Protein AF-A0A6S7J019-F1 (afdb_monomer_lite)

Sequence (313 aa):
MVLGDSGEMVETEFMVDERKQPLLEIRERMLSSQEKYMRQRTNGEYDKLTKNSLTKSLKAINEHIEGENEDEMRDRLKDIESTRHLKMWHDLSTIANHGHLVFMVSCLYDLAVHYTTEEYQNLTGNKNIDIQMKVQTPEVYIVARSGSSDVEQLSYIDTRLECLQDMKAKLQTKSGNNDTDTMRFFHGDSPARQLEAGQQKRGNFYCSGCGANAQQAYQLDICFSCHYLSLSDRQQIVLAGPLGRKNSLAKSPKPFKKLKKDELIRELNARGNYKGDKKNELEKILAEDLRRGSTSTSITLRKPNINSPIHQL

Radius of gyration: 23.35 Å; chains: 1; bounding box: 72×46×69 Å

Structure (mmCIF, N/CA/C/O backbone):
data_AF-A0A6S7J019-F1
#
_entry.id   AF-A0A6S7J019-F1
#
loop_
_atom_site.group_PDB
_atom_site.id
_atom_site.type_symbol
_atom_site.label_atom_id
_atom_site.label_alt_id
_atom_site.label_comp_id
_atom_site.label_asym_id
_atom_site.label_entity_id
_atom_site.label_seq_id
_atom_site.pdbx_PDB_ins_code
_atom_site.Cartn_x
_atom_site.Cartn_y
_atom_site.Cartn_z
_atom_site.occupancy
_atom_site.B_iso_or_equiv
_atom_site.auth_seq_id
_atom_site.auth_comp_id
_atom_site.auth_asym_id
_atom_site.auth_atom_id
_atom_site.pdbx_PDB_model_num
ATOM 1 N N . MET A 1 1 ? 28.412 -8.803 -14.046 1.00 38.00 1 MET A N 1
ATOM 2 C CA . MET A 1 1 ? 29.529 -8.652 -14.999 1.00 38.00 1 MET A CA 1
ATOM 3 C C . MET A 1 1 ? 30.077 -7.244 -14.895 1.00 38.00 1 MET A C 1
ATOM 5 O O . MET A 1 1 ? 29.314 -6.298 -15.071 1.00 38.00 1 MET A O 1
ATOM 9 N N . VAL A 1 2 ? 31.360 -7.119 -14.581 1.00 42.94 2 VAL A N 1
ATOM 10 C CA . VAL A 1 2 ? 32.089 -5.847 -14.507 1.00 42.94 2 VAL A CA 1
ATOM 11 C C . VAL A 1 2 ? 33.272 -5.946 -15.469 1.00 42.94 2 VAL A C 1
ATOM 13 O O . VAL A 1 2 ? 33.819 -7.031 -15.657 1.00 42.94 2 VAL A O 1
ATOM 16 N N . LEU A 1 3 ? 33.627 -4.845 -16.129 1.00 37.84 3 LEU A N 1
ATOM 17 C CA . LEU A 1 3 ? 34.798 -4.811 -17.000 1.00 37.84 3 LEU A CA 1
ATOM 18 C C . LEU A 1 3 ? 36.048 -4.796 -16.111 1.00 37.84 3 LEU A C 1
ATOM 20 O O . LEU A 1 3 ? 36.208 -3.869 -15.318 1.00 37.84 3 LEU A O 1
ATOM 24 N N . GLY A 1 4 ? 36.877 -5.832 -16.200 1.00 58.41 4 GLY A N 1
ATOM 25 C CA . GLY A 1 4 ? 38.142 -5.893 -15.474 1.00 58.41 4 GLY A CA 1
ATOM 26 C C . GLY A 1 4 ? 39.178 -4.934 -16.059 1.00 58.41 4 GLY A C 1
ATOM 27 O O . GLY A 1 4 ? 39.045 -4.478 -17.196 1.00 58.41 4 GLY A O 1
ATOM 28 N N . ASP A 1 5 ? 40.246 -4.676 -15.305 1.00 63.84 5 ASP A N 1
ATOM 29 C CA . ASP A 1 5 ? 41.340 -3.775 -15.706 1.00 63.84 5 ASP A CA 1
ATOM 30 C C . ASP A 1 5 ? 42.058 -4.220 -16.999 1.00 63.84 5 ASP A C 1
ATOM 32 O O . ASP A 1 5 ? 42.696 -3.415 -17.673 1.00 63.84 5 ASP A O 1
ATOM 36 N N . SER A 1 6 ? 41.913 -5.492 -17.384 1.00 69.62 6 SER A N 1
ATOM 37 C CA . SER A 1 6 ? 42.405 -6.072 -18.641 1.00 69.62 6 SER A CA 1
ATOM 38 C C . SER A 1 6 ? 41.435 -5.941 -19.827 1.00 69.62 6 SER A C 1
ATOM 40 O O . SER A 1 6 ? 41.749 -6.391 -20.926 1.00 69.62 6 SER A O 1
ATOM 42 N N . GLY A 1 7 ? 40.255 -5.341 -19.635 1.00 60.94 7 GLY A N 1
ATOM 43 C CA . GLY A 1 7 ? 39.218 -5.212 -20.667 1.00 60.94 7 GLY A CA 1
ATOM 44 C C . GLY A 1 7 ? 38.333 -6.450 -20.848 1.00 60.94 7 GLY A C 1
ATOM 45 O O . GLY A 1 7 ? 37.464 -6.458 -21.720 1.00 60.94 7 GLY A O 1
ATOM 46 N N . GLU A 1 8 ? 38.513 -7.482 -20.024 1.00 66.94 8 GLU A N 1
ATOM 47 C CA . GLU A 1 8 ? 37.696 -8.695 -20.053 1.00 66.94 8 GLU A CA 1
ATOM 48 C C . GLU A 1 8 ? 36.414 -8.531 -19.223 1.00 66.94 8 GLU A C 1
ATOM 50 O O . GLU A 1 8 ? 36.388 -7.855 -18.191 1.00 66.94 8 GLU A O 1
ATOM 55 N N . MET A 1 9 ? 35.321 -9.146 -19.678 1.00 46.28 9 MET A N 1
ATOM 56 C CA . MET A 1 9 ? 34.055 -9.154 -18.945 1.00 46.28 9 MET A CA 1
ATOM 57 C C . MET A 1 9 ? 34.126 -10.199 -17.834 1.00 46.28 9 MET A C 1
ATOM 59 O O . MET A 1 9 ? 33.964 -11.390 -18.088 1.00 46.28 9 MET A O 1
ATOM 63 N N . VAL A 1 10 ? 34.348 -9.746 -16.602 1.00 67.19 10 VAL A N 1
ATOM 64 C CA . VAL A 1 10 ? 34.463 -10.624 -15.438 1.00 67.19 10 VAL A CA 1
ATOM 65 C C . VAL A 1 10 ? 33.081 -10.834 -14.832 1.00 67.19 10 VAL A C 1
ATOM 67 O O . VAL A 1 10 ? 32.374 -9.883 -14.471 1.00 67.19 10 VAL A O 1
ATOM 70 N N . GLU A 1 11 ? 32.669 -12.092 -14.729 1.00 50.44 11 GLU A N 1
ATOM 71 C CA . GLU A 1 11 ? 31.539 -12.482 -13.898 1.00 50.44 11 GLU A CA 1
ATOM 72 C C . GLU A 1 11 ? 31.993 -12.476 -12.438 1.00 50.44 11 GLU A C 1
ATOM 74 O O . GLU A 1 11 ? 32.971 -13.118 -12.069 1.00 50.44 11 GLU A O 1
ATOM 79 N N . THR A 1 12 ? 31.337 -11.655 -11.625 1.00 51.47 12 THR A N 1
ATOM 80 C CA . THR A 1 12 ? 31.672 -11.485 -10.212 1.00 51.47 12 THR A CA 1
ATOM 81 C C . THR A 1 12 ? 30.478 -11.963 -9.414 1.00 51.47 12 THR A C 1
ATOM 83 O O . THR A 1 12 ? 29.418 -11.335 -9.455 1.00 51.47 12 THR A O 1
ATOM 86 N N . GLU A 1 13 ? 30.645 -13.076 -8.713 1.00 47.88 13 GLU A N 1
ATOM 87 C CA . GLU A 1 13 ? 29.721 -13.505 -7.672 1.00 47.88 13 GLU A CA 1
ATOM 88 C C . GLU A 1 13 ? 30.148 -12.856 -6.356 1.00 47.88 13 GLU A C 1
ATOM 90 O O . GLU A 1 13 ? 31.325 -12.857 -5.993 1.00 47.88 13 GLU A O 1
ATOM 95 N N . PHE A 1 14 ? 29.197 -12.271 -5.638 1.00 49.31 14 PHE A N 1
ATOM 96 C CA . PHE A 1 14 ? 29.420 -11.806 -4.278 1.00 49.31 14 PHE A CA 1
ATOM 97 C C . PHE A 1 14 ? 28.252 -12.244 -3.407 1.00 49.31 14 PHE A C 1
ATOM 99 O O . PHE A 1 14 ? 27.092 -12.173 -3.810 1.00 49.31 14 PHE A O 1
ATOM 106 N N . MET A 1 15 ? 28.573 -12.694 -2.197 1.00 45.75 15 MET A N 1
ATOM 107 C CA . MET A 1 15 ? 27.579 -12.955 -1.164 1.00 45.75 15 MET A CA 1
ATOM 108 C C . MET A 1 15 ? 26.957 -11.626 -0.741 1.00 45.75 15 MET A C 1
ATOM 110 O O . MET A 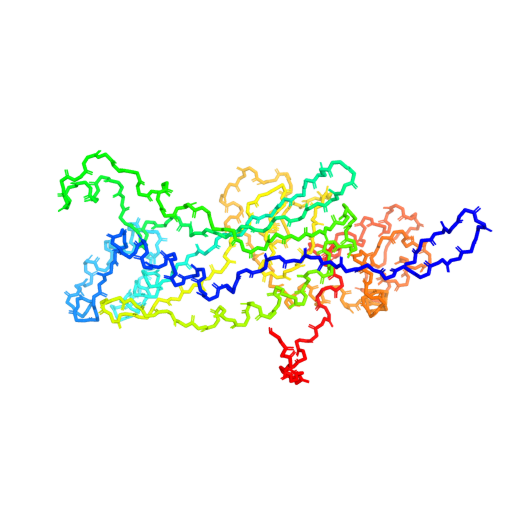1 15 ? 27.653 -10.715 -0.284 1.00 45.75 15 MET A O 1
ATOM 114 N N . VAL A 1 16 ? 25.647 -11.514 -0.920 1.00 53.12 16 VAL A N 1
ATOM 115 C CA . VAL A 1 16 ? 24.850 -10.426 -0.368 1.00 53.12 16 VAL A CA 1
ATOM 116 C C . VAL A 1 16 ? 24.403 -10.862 1.017 1.00 53.12 16 VAL A C 1
ATOM 118 O O . VAL A 1 16 ? 23.546 -11.729 1.148 1.00 53.12 16 VAL A O 1
ATOM 121 N N . ASP A 1 17 ? 24.978 -10.256 2.049 1.00 59.53 17 ASP A N 1
ATOM 122 C CA . ASP A 1 17 ? 24.446 -10.417 3.399 1.00 59.53 17 ASP A CA 1
ATOM 123 C C . ASP A 1 17 ? 23.186 -9.557 3.515 1.00 59.53 17 ASP A C 1
ATOM 125 O O . ASP A 1 17 ? 23.249 -8.321 3.471 1.00 59.53 17 ASP A O 1
ATOM 129 N N . GLU A 1 18 ? 22.037 -10.218 3.624 1.00 70.50 18 GLU A N 1
ATOM 130 C CA . GLU A 1 18 ? 20.764 -9.586 3.941 1.00 70.50 18 GLU A CA 1
ATOM 131 C C . GLU A 1 18 ? 20.279 -10.023 5.321 1.00 70.50 18 GLU A C 1
ATOM 133 O O . GLU A 1 18 ? 20.372 -11.184 5.716 1.00 70.50 18 GLU A O 1
ATOM 138 N N . ARG A 1 19 ? 19.726 -9.069 6.065 1.00 78.81 19 ARG A N 1
ATOM 139 C CA . ARG A 1 19 ? 18.925 -9.339 7.250 1.00 78.81 19 ARG A CA 1
ATOM 140 C C . ARG A 1 19 ? 17.486 -8.977 6.927 1.00 78.81 19 ARG A C 1
ATOM 142 O O . ARG A 1 19 ? 17.117 -7.802 6.942 1.00 78.81 19 ARG A O 1
ATOM 149 N N . LYS A 1 20 ? 16.688 -10.001 6.637 1.00 85.88 20 LYS A N 1
ATOM 150 C CA . LYS A 1 20 ? 15.239 -9.916 6.438 1.00 85.88 20 LYS A CA 1
ATOM 151 C C . LYS A 1 20 ? 14.527 -10.326 7.721 1.00 85.88 20 LYS A C 1
ATOM 153 O O . LYS A 1 20 ? 14.835 -11.366 8.293 1.00 85.88 20 LYS A O 1
ATOM 158 N N . GLN A 1 21 ? 13.566 -9.522 8.155 1.00 87.69 21 GLN A N 1
ATOM 159 C CA . GLN A 1 21 ? 12.548 -9.954 9.110 1.00 87.69 21 GLN A CA 1
ATOM 160 C C . GLN A 1 21 ? 11.306 -10.396 8.321 1.00 87.69 21 GLN A C 1
ATOM 162 O O . GLN A 1 21 ? 10.889 -9.660 7.421 1.00 87.69 21 GLN A O 1
ATOM 167 N N . PRO A 1 22 ? 10.711 -11.570 8.603 1.00 88.50 22 PRO A N 1
ATOM 168 C CA . PRO A 1 22 ? 9.471 -11.982 7.953 1.00 88.50 22 PRO A CA 1
ATOM 169 C C . PRO A 1 22 ? 8.378 -10.929 8.139 1.00 88.50 22 PRO A C 1
ATOM 171 O O . PRO A 1 22 ? 8.144 -10.443 9.247 1.00 88.50 22 PRO A O 1
ATOM 174 N N . LEU A 1 23 ? 7.705 -10.553 7.048 1.00 87.38 23 LEU A N 1
ATOM 175 C CA . LEU A 1 23 ? 6.718 -9.474 7.101 1.00 87.38 23 LEU A CA 1
ATOM 176 C C . LEU A 1 23 ? 5.550 -9.836 8.025 1.00 87.38 23 LEU A C 1
ATOM 178 O O . LEU A 1 23 ? 5.056 -8.964 8.732 1.00 87.38 23 LEU A O 1
ATOM 182 N N . LEU A 1 24 ? 5.151 -11.111 8.067 1.00 89.50 24 LEU A N 1
ATOM 183 C CA . LEU A 1 24 ? 4.142 -11.607 9.001 1.00 89.50 24 LEU A CA 1
ATOM 184 C C . LEU A 1 24 ? 4.504 -11.298 10.464 1.00 89.50 24 LEU A C 1
ATOM 186 O O . LEU A 1 24 ? 3.715 -10.659 11.154 1.00 89.50 24 LEU A O 1
ATOM 190 N N . GLU A 1 25 ? 5.720 -11.640 10.899 1.00 91.69 25 GLU A N 1
ATOM 191 C CA . GLU A 1 25 ? 6.185 -11.388 12.272 1.00 91.69 25 GLU A CA 1
ATOM 192 C C . GLU A 1 25 ? 6.197 -9.895 12.616 1.00 91.69 25 GLU A C 1
ATOM 194 O O . GLU A 1 25 ? 5.852 -9.492 13.731 1.00 91.69 25 GLU A O 1
ATOM 199 N N . ILE A 1 26 ? 6.586 -9.045 11.659 1.00 92.38 26 ILE A N 1
ATOM 200 C CA . ILE A 1 26 ? 6.540 -7.593 11.849 1.00 92.38 26 ILE A CA 1
ATOM 201 C C . ILE A 1 26 ? 5.093 -7.138 12.051 1.00 92.38 26 ILE A C 1
ATOM 203 O O . ILE A 1 26 ? 4.809 -6.375 12.975 1.00 92.38 26 ILE A O 1
ATOM 207 N N . ARG A 1 27 ? 4.163 -7.616 11.217 1.00 92.81 27 ARG A N 1
ATOM 208 C CA . ARG A 1 27 ? 2.750 -7.232 11.302 1.00 92.81 27 ARG A CA 1
ATOM 209 C C . ARG A 1 27 ? 2.102 -7.688 12.609 1.00 92.81 27 ARG A C 1
ATOM 211 O O . ARG A 1 27 ? 1.317 -6.925 13.179 1.00 92.81 27 ARG A O 1
ATOM 218 N N . GLU A 1 28 ? 2.446 -8.879 13.096 1.00 93.12 28 GLU A N 1
ATOM 219 C CA . GLU A 1 28 ? 2.006 -9.411 14.392 1.00 93.12 28 GLU A CA 1
ATOM 220 C C . GLU A 1 28 ? 2.543 -8.574 15.555 1.00 93.12 28 GLU A C 1
ATOM 222 O O . GLU A 1 28 ? 1.789 -8.180 16.448 1.00 93.12 28 GLU A O 1
ATOM 227 N N . ARG A 1 29 ? 3.834 -8.228 15.528 1.00 93.62 29 ARG A N 1
ATOM 228 C CA . ARG A 1 29 ? 4.462 -7.369 16.543 1.00 93.62 29 ARG A CA 1
ATOM 229 C C . ARG A 1 29 ? 3.837 -5.979 16.568 1.00 93.62 29 ARG A C 1
ATOM 231 O O . ARG A 1 29 ? 3.490 -5.471 17.637 1.00 93.62 29 ARG A O 1
ATOM 238 N N . MET A 1 30 ? 3.634 -5.395 15.387 1.00 94.44 30 MET A N 1
ATOM 239 C CA . MET A 1 30 ? 2.944 -4.121 15.233 1.00 94.44 30 MET A CA 1
ATOM 240 C C . MET A 1 30 ? 1.526 -4.205 15.797 1.00 94.44 30 MET A C 1
ATOM 242 O O . MET A 1 30 ? 1.185 -3.378 16.638 1.00 94.44 30 MET A O 1
ATOM 246 N N . LEU A 1 31 ? 0.739 -5.226 15.429 1.00 93.75 31 LEU A N 1
ATOM 247 C CA . LEU A 1 31 ? -0.612 -5.438 15.966 1.00 93.75 31 LEU A CA 1
ATOM 248 C C . LEU A 1 31 ? -0.609 -5.537 17.487 1.00 93.75 31 LEU A C 1
ATOM 250 O O . LEU A 1 31 ? -1.278 -4.748 18.144 1.00 93.75 31 LEU A O 1
ATOM 254 N N . SER A 1 32 ? 0.219 -6.413 18.051 1.00 92.56 32 SER A N 1
ATOM 255 C CA . SER A 1 32 ? 0.334 -6.603 19.499 1.00 92.56 32 SER A CA 1
ATOM 256 C C . SER A 1 32 ? 0.657 -5.301 20.248 1.00 92.56 32 SER A C 1
ATOM 258 O O . SER A 1 32 ? 0.131 -5.051 21.336 1.00 92.56 32 SER A O 1
ATOM 260 N N . SER A 1 33 ? 1.490 -4.432 19.662 1.00 92.50 33 SER A N 1
ATOM 261 C CA . SER A 1 33 ? 1.850 -3.137 20.258 1.00 92.50 33 SER A CA 1
ATOM 262 C C . SER A 1 33 ? 0.784 -2.041 20.085 1.00 92.50 33 SER A C 1
ATOM 264 O O . SER A 1 33 ? 0.700 -1.135 20.924 1.00 92.50 33 SER A O 1
ATOM 266 N N . GLN A 1 34 ? -0.017 -2.122 19.018 1.00 93.56 34 GLN A N 1
ATOM 267 C CA . GLN A 1 34 ? -0.946 -1.078 18.573 1.00 93.56 34 GLN A CA 1
ATOM 268 C C . GLN A 1 34 ? -2.400 -1.350 18.947 1.00 93.56 34 GLN A C 1
ATOM 270 O O . GLN A 1 34 ? -3.166 -0.399 19.029 1.00 93.56 34 GLN A O 1
ATOM 275 N N . GLU A 1 35 ? -2.767 -2.601 19.225 1.00 92.06 35 GLU A N 1
ATOM 276 C CA . GLU A 1 35 ? -4.140 -3.045 19.497 1.00 92.06 35 GLU A CA 1
ATOM 277 C C . GLU A 1 35 ? -4.851 -2.179 20.544 1.00 92.06 35 GLU A C 1
ATOM 279 O O . GLU A 1 35 ? -5.997 -1.781 20.368 1.00 92.06 35 GLU A O 1
ATOM 284 N N . LYS A 1 36 ? -4.139 -1.786 21.604 1.00 91.75 36 LYS A N 1
ATOM 285 C CA . LYS A 1 36 ? -4.683 -0.914 22.656 1.00 91.75 36 LYS A CA 1
ATOM 286 C C . LYS A 1 36 ? -5.085 0.482 22.166 1.00 91.75 36 LYS A C 1
ATOM 288 O O . LYS A 1 36 ? -5.888 1.134 22.815 1.00 91.75 36 LYS A O 1
ATOM 293 N N . TYR A 1 37 ? -4.527 0.951 21.054 1.00 93.25 37 TYR A N 1
ATOM 294 C CA . TYR A 1 37 ? -4.852 2.239 20.441 1.00 93.25 37 TYR A CA 1
ATOM 295 C C . TYR A 1 37 ? -5.931 2.128 19.356 1.00 93.25 37 TYR A C 1
ATOM 297 O O . TYR A 1 37 ? -6.313 3.149 18.781 1.00 93.25 37 TYR A O 1
ATOM 305 N N . MET A 1 38 ? -6.394 0.914 19.051 1.00 91.94 38 MET A N 1
ATOM 306 C CA . MET A 1 38 ? -7.364 0.655 17.994 1.00 91.94 38 MET A CA 1
ATOM 307 C C . MET A 1 38 ? -8.800 0.701 18.521 1.00 91.94 38 MET A C 1
ATOM 309 O O . MET A 1 38 ? -9.091 0.292 19.648 1.00 91.94 38 MET A O 1
ATOM 313 N N . ARG A 1 39 ? -9.722 1.163 17.676 1.00 86.62 39 ARG A N 1
ATOM 314 C CA . ARG A 1 39 ? -11.168 1.132 17.900 1.00 86.62 39 ARG A CA 1
ATOM 315 C C . ARG A 1 39 ? -11.695 -0.273 17.622 1.00 86.62 39 ARG A C 1
ATOM 317 O O . ARG A 1 39 ? -12.347 -0.519 16.617 1.00 86.62 39 ARG A O 1
ATOM 324 N N . GLN A 1 40 ? -11.383 -1.224 18.493 1.00 81.31 40 GLN A N 1
ATOM 325 C CA . GLN A 1 40 ? -11.874 -2.587 18.316 1.00 81.31 40 GLN A CA 1
ATOM 326 C C . GLN A 1 40 ? -13.263 -2.747 18.922 1.00 81.31 40 GLN A C 1
ATOM 328 O O . GLN A 1 40 ? -13.450 -2.575 20.125 1.00 81.31 40 GLN A O 1
ATOM 333 N N . ARG A 1 41 ? -14.222 -3.109 18.070 1.00 85.94 41 ARG A N 1
ATOM 334 C CA . ARG A 1 41 ? -15.544 -3.591 18.468 1.00 85.94 41 ARG A CA 1
ATOM 335 C C . ARG A 1 41 ? -15.632 -5.085 18.209 1.00 85.94 41 ARG A C 1
ATOM 337 O O . ARG A 1 41 ? -15.151 -5.587 17.196 1.00 85.94 41 ARG A O 1
ATOM 344 N N . THR A 1 42 ? -16.255 -5.803 19.121 1.00 84.38 42 THR A N 1
ATOM 345 C CA . THR A 1 42 ? -16.672 -7.190 18.925 1.00 84.38 42 THR A CA 1
ATOM 346 C C . THR A 1 42 ? -17.853 -7.251 17.954 1.00 84.38 42 THR A C 1
ATOM 348 O O . THR A 1 42 ? -18.600 -6.283 17.801 1.00 84.38 42 THR A O 1
ATOM 351 N N . ASN A 1 43 ? -18.083 -8.408 17.324 1.00 83.00 43 ASN A N 1
ATOM 352 C CA . ASN A 1 43 ? -19.256 -8.605 16.456 1.00 83.00 43 ASN A CA 1
ATOM 353 C C . ASN A 1 43 ? -20.570 -8.231 17.168 1.00 83.00 43 ASN A C 1
ATOM 355 O O . ASN A 1 43 ? -21.369 -7.478 16.624 1.00 83.00 43 ASN A O 1
ATOM 359 N N . GLY A 1 44 ? -20.728 -8.642 18.430 1.00 85.38 44 GLY A N 1
ATOM 360 C CA . GLY A 1 44 ? -21.915 -8.312 19.220 1.00 85.38 44 GLY A CA 1
ATOM 361 C C . GLY A 1 44 ? -22.051 -6.828 19.585 1.00 85.38 44 GLY A C 1
ATOM 362 O O . GLY A 1 44 ? -23.129 -6.405 19.996 1.00 85.38 44 GLY A O 1
ATOM 363 N N . GLU A 1 45 ? -20.992 -6.022 19.472 1.00 88.81 45 GLU A N 1
ATOM 364 C CA . GLU A 1 45 ? -21.081 -4.562 19.589 1.00 88.81 45 GLU A CA 1
ATOM 365 C C . GLU A 1 45 ? -21.528 -3.917 18.277 1.00 88.81 45 GLU A C 1
ATOM 367 O O . GLU A 1 45 ? -22.327 -2.984 18.324 1.00 88.81 45 GLU A O 1
ATOM 372 N N . TYR A 1 46 ? -21.094 -4.437 17.123 1.00 89.81 46 TYR A N 1
ATOM 373 C CA . TYR A 1 46 ? -21.603 -3.995 15.819 1.00 89.81 46 TYR A CA 1
ATOM 374 C C . TYR A 1 46 ? -23.101 -4.272 15.665 1.00 89.81 46 TYR A C 1
ATOM 376 O O . TYR A 1 46 ? -23.834 -3.407 15.183 1.00 89.81 46 TYR A O 1
ATOM 384 N N . ASP A 1 47 ? -23.573 -5.426 16.140 1.00 89.31 47 ASP A N 1
ATOM 385 C CA . ASP A 1 47 ? -24.991 -5.810 16.076 1.00 89.31 47 ASP A CA 1
ATOM 386 C C . ASP A 1 47 ? -25.899 -4.868 16.888 1.00 89.31 47 ASP A C 1
ATOM 388 O O . ASP A 1 47 ? -27.091 -4.747 16.619 1.00 89.31 47 ASP A O 1
ATOM 392 N N . LYS A 1 48 ? -25.336 -4.164 17.879 1.00 92.94 48 LYS A N 1
ATOM 393 C CA . LYS A 1 48 ? -26.056 -3.196 18.724 1.00 92.94 48 LYS A CA 1
ATOM 394 C C . LYS A 1 48 ? -26.054 -1.777 18.154 1.00 92.94 48 LYS A C 1
ATOM 396 O O . LYS A 1 48 ? -26.706 -0.895 18.721 1.00 92.94 48 LYS A O 1
ATOM 401 N N . LEU A 1 49 ? -25.302 -1.511 17.084 1.00 92.94 49 LEU A N 1
ATOM 402 C CA . LEU A 1 49 ? -25.254 -0.182 16.484 1.00 92.94 49 LEU A CA 1
ATOM 403 C C . LEU A 1 49 ? -26.555 0.104 15.737 1.00 92.94 49 LEU A C 1
ATOM 405 O O . LEU A 1 49 ? -26.894 -0.569 14.771 1.00 92.94 49 LEU A O 1
ATOM 409 N N . THR A 1 50 ? -27.249 1.157 16.167 1.00 94.81 50 THR A N 1
ATOM 410 C CA . THR A 1 50 ? -28.420 1.681 15.453 1.00 94.81 50 THR A CA 1
ATOM 411 C C . THR A 1 50 ? -28.010 2.359 14.145 1.00 94.81 50 THR A C 1
ATOM 413 O O . THR A 1 50 ? -26.903 2.901 14.048 1.00 94.81 50 THR A O 1
ATOM 416 N N . LYS A 1 51 ? -28.936 2.474 13.185 1.00 93.69 51 LYS A N 1
ATOM 417 C CA . LYS A 1 51 ? -28.741 3.264 11.954 1.00 93.69 51 LYS A CA 1
ATOM 418 C C . LYS A 1 51 ? -28.190 4.673 12.194 1.00 93.69 51 LYS A C 1
ATOM 420 O O . LYS A 1 51 ? -27.342 5.147 11.436 1.00 93.69 51 LYS A O 1
ATOM 425 N N . ASN A 1 52 ? -28.642 5.354 13.250 1.00 94.88 52 ASN A N 1
ATOM 426 C CA . ASN A 1 52 ? -28.154 6.695 13.580 1.00 94.88 52 ASN A CA 1
ATOM 427 C C . ASN A 1 52 ? -26.686 6.665 14.038 1.00 94.88 52 ASN A C 1
ATOM 429 O O . ASN A 1 52 ? -25.881 7.487 13.600 1.00 94.88 52 ASN A O 1
ATOM 433 N N . SER A 1 53 ? -26.318 5.683 14.867 1.00 93.62 53 SER A N 1
ATOM 434 C CA . SER A 1 53 ? -24.932 5.472 15.299 1.00 93.62 53 SER A CA 1
ATOM 435 C C . SER A 1 53 ? -24.024 5.126 14.117 1.00 93.62 53 SER A C 1
ATOM 437 O O . SER A 1 53 ? -22.966 5.733 13.979 1.00 93.62 53 SER A O 1
ATOM 439 N N . LEU A 1 54 ? -24.460 4.223 13.230 1.00 94.62 54 LEU A N 1
ATOM 440 C CA . LEU A 1 54 ? -23.733 3.860 12.009 1.00 94.62 54 LEU A CA 1
ATOM 441 C C . LEU A 1 54 ? -23.535 5.074 11.095 1.00 94.62 54 LEU A C 1
ATOM 443 O O . LEU A 1 54 ? -22.421 5.340 10.655 1.00 94.62 54 LEU A O 1
ATOM 447 N N . THR A 1 55 ? -24.593 5.864 10.878 1.00 94.94 55 THR A N 1
ATOM 448 C CA . THR A 1 55 ? -24.533 7.103 10.084 1.00 94.94 55 THR A CA 1
ATOM 449 C C . THR A 1 55 ? -23.513 8.072 10.669 1.00 94.94 55 THR A C 1
ATOM 451 O O . THR A 1 55 ? -22.701 8.631 9.936 1.00 94.94 55 THR A O 1
ATOM 454 N N . LYS A 1 56 ? -23.536 8.275 11.991 1.00 93.44 56 LYS A N 1
ATOM 455 C CA . LYS A 1 56 ? -22.610 9.183 12.671 1.00 93.44 56 LYS A CA 1
ATOM 456 C C . LYS A 1 56 ? -21.162 8.709 12.538 1.00 93.44 56 LYS A C 1
ATOM 458 O O . LYS A 1 56 ? -20.309 9.526 12.202 1.00 93.44 56 LYS A O 1
ATOM 463 N N . SER A 1 57 ? -20.900 7.420 12.762 1.00 90.94 57 SER A N 1
ATOM 464 C CA . SER A 1 57 ? -19.563 6.832 12.622 1.00 90.94 57 SER A CA 1
ATOM 465 C C . SER A 1 57 ? -19.039 6.962 11.192 1.00 90.94 57 SER A C 1
ATOM 467 O O . SER A 1 57 ? -17.961 7.512 10.996 1.00 90.94 57 SER A O 1
ATOM 469 N N . LEU A 1 58 ? -19.826 6.555 10.189 1.00 90.75 58 LEU A N 1
ATOM 470 C CA . LEU A 1 58 ? -19.429 6.631 8.779 1.00 90.75 58 LEU A CA 1
ATOM 471 C C . LEU A 1 58 ? -19.236 8.079 8.304 1.00 90.75 58 LEU A C 1
ATOM 473 O O . LEU A 1 58 ? -18.303 8.358 7.558 1.00 90.75 58 LEU A O 1
ATOM 477 N N . LYS A 1 59 ? -20.062 9.031 8.763 1.00 89.94 59 LYS A N 1
ATOM 478 C CA . LYS A 1 59 ? -19.863 10.459 8.458 1.00 89.94 59 LYS A CA 1
ATOM 479 C C . LYS A 1 59 ? -18.586 11.012 9.086 1.00 89.94 59 LYS A C 1
ATOM 481 O O . LYS A 1 59 ? -17.908 11.807 8.445 1.00 89.94 59 LYS A O 1
ATOM 486 N N . ALA A 1 60 ? -18.247 10.594 10.307 1.00 85.00 60 ALA A N 1
ATOM 487 C CA . ALA A 1 60 ? -17.043 11.060 10.998 1.00 85.00 60 ALA A CA 1
ATOM 488 C C . ALA A 1 60 ? -15.747 10.668 10.268 1.00 85.00 60 ALA A C 1
ATOM 490 O O . ALA A 1 60 ? -14.755 11.385 10.370 1.00 85.00 60 ALA A O 1
ATOM 491 N N . ILE A 1 61 ? -15.774 9.568 9.512 1.00 85.19 61 ILE A N 1
ATOM 492 C CA . ILE A 1 61 ? -14.644 9.086 8.706 1.00 85.19 61 ILE A CA 1
ATOM 493 C C . ILE A 1 61 ? -14.804 9.376 7.205 1.00 85.19 61 ILE A C 1
ATOM 495 O O . ILE A 1 61 ? -13.978 8.941 6.416 1.00 85.19 61 ILE A O 1
ATOM 499 N N . ASN A 1 62 ? -15.831 10.141 6.815 1.00 86.75 62 ASN A N 1
AT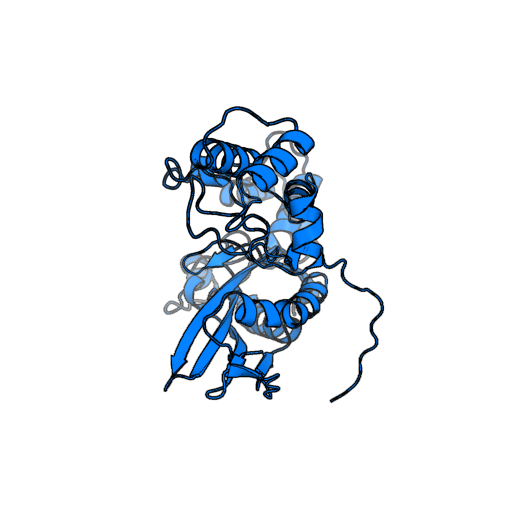OM 500 C CA . ASN A 1 62 ? -16.136 10.508 5.427 1.00 86.75 62 ASN A CA 1
ATOM 501 C C . ASN A 1 62 ? -16.412 9.314 4.480 1.00 86.75 62 ASN A C 1
ATOM 503 O O . ASN A 1 62 ? -16.083 9.368 3.300 1.00 86.75 62 ASN A O 1
ATOM 507 N N . GLU A 1 63 ? -17.053 8.258 4.990 1.00 89.56 63 GLU A N 1
ATOM 508 C CA . GLU A 1 63 ? -17.367 7.007 4.261 1.00 89.56 63 GLU A CA 1
ATOM 509 C C . GLU A 1 63 ? -18.884 6.714 4.216 1.00 89.56 63 GLU A C 1
ATOM 511 O O . GLU A 1 63 ? -19.336 5.602 3.924 1.00 89.56 63 GLU A O 1
ATOM 516 N N . HIS A 1 64 ? -19.709 7.712 4.548 1.00 90.12 64 HIS A N 1
ATOM 517 C CA . HIS A 1 64 ? -21.164 7.586 4.508 1.00 90.12 64 HIS A CA 1
ATOM 518 C C . HIS A 1 64 ? -21.703 7.717 3.082 1.00 90.12 64 HIS A C 1
ATOM 520 O O . HIS A 1 64 ? -21.423 8.704 2.403 1.00 90.12 64 HIS A O 1
ATOM 526 N N . ILE A 1 65 ? -22.550 6.769 2.677 1.00 90.69 65 ILE A N 1
ATOM 527 C CA . ILE A 1 65 ? -23.269 6.804 1.402 1.00 90.69 65 ILE A CA 1
ATOM 528 C C . ILE A 1 65 ? -24.762 7.006 1.667 1.00 90.69 65 ILE A C 1
ATOM 530 O O . ILE A 1 65 ? -25.374 6.309 2.478 1.00 90.69 65 ILE A O 1
ATOM 534 N N . GLU A 1 66 ? -25.357 7.983 0.981 1.00 90.62 66 GLU A N 1
ATOM 535 C CA . GLU A 1 66 ? -26.794 8.241 1.071 1.00 90.62 66 GLU A CA 1
ATOM 536 C C . GLU A 1 66 ? -27.603 7.084 0.475 1.00 90.62 66 GLU A C 1
ATOM 538 O O . GLU A 1 66 ? -27.280 6.557 -0.587 1.00 90.62 66 GLU A O 1
ATOM 543 N N . GLY A 1 67 ? -28.684 6.698 1.154 1.00 88.62 67 GLY A N 1
ATOM 544 C CA . GLY A 1 67 ? -29.575 5.625 0.699 1.00 88.62 67 GLY A CA 1
ATOM 545 C C . GLY A 1 67 ? -29.089 4.205 1.000 1.00 88.62 67 GLY A C 1
ATOM 546 O O . GLY A 1 67 ? -29.849 3.266 0.776 1.00 88.62 67 GLY A O 1
ATOM 547 N N . GLU A 1 68 ? -27.886 4.044 1.554 1.00 91.69 68 GLU A N 1
ATOM 548 C CA . GLU A 1 68 ? -27.368 2.747 1.992 1.00 91.69 68 GLU A CA 1
ATOM 549 C C . GLU A 1 68 ? -28.230 2.140 3.115 1.00 91.69 68 GLU A C 1
ATOM 551 O O . GLU A 1 68 ? -28.743 2.850 3.997 1.00 91.69 68 GLU A O 1
ATOM 556 N N . ASN A 1 69 ? -28.422 0.819 3.069 1.00 94.19 69 ASN A N 1
ATOM 557 C CA . ASN A 1 69 ? -29.189 0.119 4.094 1.00 94.19 69 ASN A CA 1
ATOM 558 C C . ASN A 1 69 ? -28.346 -0.155 5.356 1.00 94.19 69 ASN A C 1
ATOM 560 O O . ASN A 1 69 ? -27.128 -0.012 5.363 1.00 94.19 69 ASN A O 1
ATOM 564 N N . GLU A 1 70 ? -29.003 -0.507 6.462 1.00 94.50 70 GLU A N 1
ATOM 565 C CA . GLU A 1 70 ? -28.329 -0.624 7.762 1.00 94.50 70 GLU A CA 1
ATOM 566 C C . GLU A 1 70 ? -27.289 -1.754 7.812 1.00 94.50 70 GLU A C 1
ATOM 568 O O . GLU A 1 70 ? -26.249 -1.595 8.453 1.00 94.50 70 GLU A O 1
ATOM 573 N N . ASP A 1 71 ? -27.541 -2.862 7.116 1.00 94.25 71 ASP A N 1
ATOM 574 C CA . ASP A 1 71 ? -26.635 -4.010 7.087 1.00 94.25 71 ASP A CA 1
ATOM 575 C C . ASP A 1 71 ? -25.383 -3.696 6.263 1.00 94.25 71 ASP A C 1
ATOM 577 O O . ASP A 1 71 ? -24.271 -3.914 6.738 1.00 94.25 71 ASP A O 1
ATOM 581 N N . GLU A 1 72 ? -25.549 -3.062 5.099 1.00 94.62 72 GLU A N 1
ATOM 582 C CA . GLU A 1 72 ? -24.439 -2.574 4.270 1.00 94.62 72 GLU A CA 1
ATOM 583 C C . GLU A 1 72 ? -23.565 -1.561 5.027 1.00 94.62 72 GLU A C 1
ATOM 585 O O . GLU A 1 72 ? -22.337 -1.668 5.031 1.00 94.62 72 GLU A O 1
ATOM 590 N N . MET A 1 73 ? -24.187 -0.621 5.749 1.00 95.69 73 MET A N 1
ATOM 591 C CA . MET A 1 73 ? -23.467 0.345 6.584 1.00 95.69 73 MET A CA 1
ATOM 592 C C . MET A 1 73 ? -22.656 -0.338 7.692 1.00 95.69 73 MET A C 1
ATOM 594 O O . MET A 1 73 ? -21.542 0.094 8.002 1.00 95.69 73 MET A O 1
ATOM 598 N N . ARG A 1 74 ? -23.219 -1.378 8.320 1.00 95.00 74 ARG A N 1
ATOM 599 C CA . ARG A 1 74 ? -22.560 -2.135 9.390 1.00 95.00 74 ARG A CA 1
ATOM 600 C C . ARG A 1 74 ? -21.375 -2.922 8.851 1.00 95.00 74 ARG A C 1
ATOM 602 O O . ARG A 1 74 ? -20.293 -2.839 9.432 1.00 95.00 74 ARG A O 1
ATOM 609 N N . ASP A 1 75 ? -21.565 -3.625 7.741 1.00 93.00 75 ASP A N 1
ATOM 610 C CA . ASP A 1 75 ? -20.511 -4.392 7.085 1.00 93.00 75 ASP A CA 1
ATOM 611 C C . ASP A 1 75 ? -19.379 -3.483 6.613 1.00 93.00 75 ASP A C 1
ATOM 613 O O . ASP A 1 75 ? -18.212 -3.781 6.867 1.00 93.00 75 ASP A O 1
ATOM 617 N N . ARG A 1 76 ? -19.702 -2.325 6.023 1.00 92.44 76 ARG A N 1
ATOM 618 C CA . ARG A 1 76 ? -18.691 -1.344 5.619 1.00 92.44 76 ARG A CA 1
ATOM 619 C C . ARG A 1 76 ? -17.916 -0.797 6.807 1.00 92.44 76 ARG A C 1
ATOM 621 O O . ARG A 1 76 ? -16.691 -0.757 6.760 1.00 92.44 76 ARG A O 1
ATOM 628 N N . LEU A 1 77 ? -18.605 -0.365 7.864 1.00 92.56 77 LEU A N 1
ATOM 629 C CA . LEU A 1 77 ? -17.926 0.167 9.044 1.00 92.56 77 LEU A CA 1
ATOM 630 C C . LEU A 1 77 ? -16.983 -0.885 9.635 1.00 92.56 77 LEU A C 1
ATOM 632 O O . LEU A 1 77 ? -15.835 -0.578 9.934 1.00 92.56 77 LEU A O 1
ATOM 636 N N . LYS A 1 78 ? -17.448 -2.132 9.736 1.00 91.69 78 LYS A N 1
ATOM 637 C CA . LYS A 1 78 ? -16.645 -3.253 10.215 1.00 91.69 78 LYS A CA 1
ATOM 638 C C . LYS A 1 78 ? -15.429 -3.520 9.331 1.00 91.69 78 LYS A C 1
ATOM 640 O O . LYS A 1 78 ? -14.343 -3.743 9.860 1.00 91.69 78 LYS A O 1
ATOM 645 N N . ASP A 1 79 ? -15.590 -3.502 8.012 1.00 90.12 79 ASP A N 1
ATOM 646 C CA . ASP A 1 79 ? -14.490 -3.701 7.064 1.00 90.12 79 ASP A CA 1
ATOM 647 C C . ASP A 1 79 ? -13.425 -2.604 7.201 1.00 90.12 79 ASP A C 1
ATOM 649 O O . ASP A 1 79 ? -12.239 -2.907 7.326 1.00 90.12 79 ASP A O 1
ATOM 653 N N . ILE A 1 80 ? -13.845 -1.338 7.291 1.00 90.06 80 ILE A N 1
ATOM 654 C CA . ILE A 1 80 ? -12.927 -0.205 7.458 1.00 90.06 80 ILE A CA 1
ATOM 655 C C . ILE A 1 80 ? -12.213 -0.276 8.815 1.00 90.06 80 ILE A C 1
ATOM 657 O O . ILE A 1 80 ? -10.988 -0.189 8.869 1.00 90.06 80 ILE A O 1
ATOM 661 N N . GLU A 1 81 ? -12.949 -0.456 9.915 1.00 90.94 81 GLU A N 1
ATOM 662 C CA . GLU A 1 81 ? -12.374 -0.467 11.269 1.00 90.94 81 GLU A CA 1
ATOM 663 C C . GLU A 1 81 ? -11.461 -1.684 11.519 1.00 90.94 81 GLU A C 1
ATOM 665 O O . GLU A 1 81 ? -10.562 -1.610 12.357 1.00 90.94 81 GLU A O 1
ATOM 670 N N . SER A 1 82 ? -11.641 -2.780 10.769 1.00 90.56 82 SER A N 1
ATOM 671 C CA . SER A 1 82 ? -10.775 -3.973 10.810 1.00 90.56 82 SER A CA 1
ATOM 672 C C . SER A 1 82 ? -9.666 -3.980 9.751 1.00 90.56 82 SER A C 1
ATOM 674 O O . SER A 1 82 ? -8.906 -4.947 9.662 1.00 90.56 82 SER A O 1
ATOM 676 N N . THR A 1 83 ? -9.522 -2.917 8.955 1.00 89.56 83 THR A N 1
ATOM 677 C CA . THR A 1 83 ? -8.496 -2.834 7.909 1.00 89.56 83 THR A CA 1
ATOM 678 C C . THR A 1 83 ? -7.432 -1.805 8.258 1.00 89.56 83 THR A C 1
ATOM 680 O O . THR A 1 83 ? -7.638 -0.601 8.139 1.00 89.56 83 THR A O 1
ATOM 683 N N . ARG A 1 84 ? -6.229 -2.265 8.610 1.00 91.62 84 ARG A N 1
ATOM 684 C CA . ARG A 1 84 ? -5.090 -1.370 8.838 1.00 91.62 84 ARG A CA 1
ATOM 685 C C . ARG A 1 84 ? -4.339 -1.121 7.540 1.00 91.62 84 ARG A C 1
ATOM 687 O O . ARG A 1 84 ? -4.133 -2.013 6.710 1.00 91.62 84 ARG A O 1
ATOM 694 N N . HIS A 1 85 ? -3.852 0.100 7.377 1.00 86.19 85 HIS A N 1
ATOM 695 C CA . HIS A 1 85 ? -3.046 0.467 6.224 1.00 86.19 85 HIS A CA 1
ATOM 696 C C . HIS A 1 85 ? -1.568 0.497 6.585 1.00 86.19 85 HIS A C 1
ATOM 698 O O . HIS A 1 85 ? -1.140 1.292 7.411 1.00 86.19 85 HIS A O 1
ATOM 704 N N . LEU A 1 86 ? -0.760 -0.339 5.942 1.00 85.69 86 LEU A N 1
ATOM 705 C CA . LEU A 1 86 ? 0.687 -0.312 6.110 1.00 85.69 86 LEU A CA 1
ATOM 706 C C . LEU A 1 86 ? 1.310 0.666 5.117 1.00 85.69 86 LEU A C 1
ATOM 708 O O . LEU A 1 86 ? 0.896 0.752 3.954 1.00 85.69 86 LEU A O 1
ATOM 712 N N . LYS A 1 87 ? 2.329 1.389 5.582 1.00 80.00 87 LYS A N 1
ATOM 713 C CA . LYS A 1 87 ? 3.253 2.136 4.742 1.00 80.00 87 LYS A CA 1
ATOM 714 C C . LYS A 1 87 ? 4.625 1.487 4.747 1.00 80.00 87 LYS A C 1
ATOM 716 O O . LYS A 1 87 ? 5.111 1.085 5.800 1.00 80.00 87 LYS A O 1
ATOM 721 N N . MET A 1 88 ? 5.275 1.441 3.591 1.00 77.75 88 MET A N 1
ATOM 722 C CA . MET A 1 88 ? 6.656 0.976 3.486 1.00 77.75 88 MET A CA 1
ATOM 723 C C . MET A 1 88 ? 7.550 2.085 2.944 1.00 77.75 88 MET A C 1
ATOM 725 O O . MET A 1 88 ? 7.247 2.738 1.950 1.00 77.75 88 MET A O 1
ATOM 729 N N . TRP A 1 89 ? 8.657 2.309 3.627 1.00 75.44 89 TRP A N 1
ATOM 730 C CA . TRP A 1 89 ? 9.695 3.255 3.256 1.00 75.44 89 TRP A CA 1
ATOM 731 C C . TRP A 1 89 ? 10.942 2.467 2.894 1.00 75.44 89 TRP A C 1
ATOM 733 O O . TRP A 1 89 ? 11.168 1.378 3.417 1.00 75.44 89 TRP A O 1
ATOM 743 N N . HIS A 1 90 ? 11.746 2.978 1.977 1.00 74.88 90 HIS A N 1
ATOM 744 C CA . HIS A 1 90 ? 13.071 2.426 1.778 1.00 74.88 90 HIS A CA 1
ATOM 745 C C . HIS A 1 90 ? 14.030 3.544 1.409 1.00 74.88 90 HIS A C 1
ATOM 747 O O . HIS A 1 90 ? 13.628 4.530 0.789 1.00 74.88 90 HIS A O 1
ATOM 753 N N . ASP A 1 91 ? 15.298 3.342 1.720 1.00 73.12 91 ASP A N 1
ATOM 754 C CA . ASP A 1 91 ? 16.343 4.299 1.400 1.00 73.12 91 ASP A CA 1
ATOM 755 C C . ASP A 1 91 ? 17.657 3.600 1.094 1.00 73.12 91 ASP A C 1
ATOM 757 O O . ASP A 1 91 ? 17.854 2.421 1.407 1.00 73.12 91 ASP A O 1
ATOM 761 N N . LEU A 1 92 ? 18.524 4.343 0.421 1.00 72.81 92 LEU A N 1
ATOM 762 C CA . LEU A 1 92 ? 19.851 3.920 0.034 1.00 72.81 92 LEU A CA 1
ATOM 763 C C . LEU A 1 92 ? 20.864 4.805 0.726 1.00 72.81 92 LEU A C 1
ATOM 765 O O . LEU A 1 92 ? 20.851 6.024 0.579 1.00 72.81 92 LEU A O 1
ATOM 769 N N . SER A 1 93 ? 21.805 4.169 1.399 1.00 66.12 93 SER A N 1
ATOM 770 C CA . SER A 1 93 ? 22.960 4.855 1.949 1.00 66.12 93 SER A CA 1
ATOM 771 C C . SER A 1 93 ? 24.230 4.166 1.488 1.00 66.12 93 SER A C 1
ATOM 773 O O . SER A 1 93 ? 24.268 2.957 1.275 1.00 66.12 93 SER A O 1
ATOM 775 N N . THR A 1 94 ? 25.289 4.943 1.307 1.00 68.56 94 THR A N 1
ATOM 776 C CA . THR A 1 94 ? 26.616 4.403 1.020 1.00 68.56 94 THR A CA 1
ATOM 777 C C . THR A 1 94 ? 27.478 4.615 2.251 1.00 68.56 94 THR A C 1
ATOM 779 O O . THR A 1 94 ? 27.666 5.749 2.686 1.00 68.56 94 THR A O 1
ATOM 782 N N . ILE A 1 95 ? 28.019 3.533 2.802 1.00 68.69 95 ILE A N 1
ATOM 783 C CA . ILE A 1 95 ? 28.951 3.563 3.929 1.00 68.69 95 ILE A CA 1
ATOM 784 C C . ILE A 1 95 ? 30.284 3.035 3.410 1.00 68.69 95 ILE A C 1
ATOM 786 O O . ILE A 1 95 ? 30.357 1.892 2.971 1.00 68.69 95 ILE A O 1
ATOM 790 N N . ALA A 1 96 ? 31.325 3.874 3.419 1.00 71.94 96 ALA A N 1
ATOM 791 C CA . ALA A 1 96 ? 32.669 3.511 2.952 1.00 71.94 96 ALA A CA 1
ATOM 792 C C . ALA A 1 96 ? 32.681 2.834 1.559 1.00 71.94 96 ALA A C 1
ATOM 794 O O . ALA A 1 96 ? 33.304 1.798 1.367 1.00 71.94 96 ALA A O 1
ATOM 795 N N . ASN A 1 97 ? 31.964 3.414 0.586 1.00 69.00 97 ASN A N 1
ATOM 796 C CA . ASN A 1 97 ? 31.766 2.890 -0.780 1.00 69.00 97 ASN A CA 1
ATOM 797 C C . ASN A 1 97 ? 30.943 1.594 -0.898 1.00 69.00 97 ASN A C 1
ATOM 799 O O . ASN A 1 97 ? 30.725 1.112 -2.008 1.00 69.00 97 ASN A O 1
ATOM 803 N N . HIS A 1 98 ? 30.406 1.073 0.204 1.00 70.81 98 HIS A N 1
ATOM 804 C CA . HIS A 1 98 ? 29.450 -0.027 0.190 1.00 70.81 98 HIS A CA 1
ATOM 805 C C . HIS A 1 98 ? 28.027 0.517 0.267 1.00 70.81 98 HIS A C 1
ATOM 807 O O . HIS A 1 98 ? 27.641 1.170 1.240 1.00 70.81 98 HIS A O 1
ATOM 813 N N . GLY A 1 99 ? 27.244 0.266 -0.777 1.00 74.38 99 GLY A N 1
ATOM 814 C CA . GLY A 1 99 ? 25.834 0.620 -0.784 1.00 74.38 99 GLY A CA 1
ATOM 815 C C . GLY A 1 99 ? 25.020 -0.319 0.111 1.00 74.38 99 GLY A C 1
ATOM 816 O O . GLY A 1 99 ? 25.243 -1.532 0.157 1.00 74.38 99 GLY A O 1
ATOM 817 N N . HIS A 1 100 ? 24.073 0.264 0.829 1.00 77.19 100 HIS A N 1
ATOM 818 C CA . HIS A 1 100 ? 23.136 -0.402 1.713 1.00 77.19 100 HIS A CA 1
ATOM 819 C C . HIS A 1 100 ? 21.729 0.020 1.325 1.00 77.19 100 HIS A C 1
ATOM 821 O O . HIS A 1 100 ? 21.469 1.186 1.029 1.00 77.19 100 HIS A O 1
ATOM 827 N N . LEU A 1 101 ? 20.822 -0.944 1.344 1.00 78.56 101 LEU A N 1
ATOM 828 C CA . LEU A 1 101 ? 19.407 -0.755 1.110 1.00 78.56 101 LEU A CA 1
ATOM 829 C C . LEU A 1 101 ? 18.669 -1.116 2.393 1.00 78.56 101 LEU A C 1
ATOM 831 O O . LEU A 1 101 ? 18.797 -2.230 2.902 1.00 78.56 101 LEU A O 1
ATOM 835 N N . VAL A 1 102 ? 17.904 -0.160 2.909 1.00 81.00 102 VAL A N 1
ATOM 836 C CA . VAL A 1 102 ? 17.064 -0.352 4.090 1.00 81.00 102 VAL A CA 1
ATOM 837 C C . VAL A 1 102 ? 15.617 -0.237 3.663 1.00 81.00 102 VAL A C 1
ATOM 839 O O . VAL A 1 102 ? 15.239 0.750 3.045 1.00 81.00 102 VAL A O 1
ATOM 842 N N . PHE A 1 103 ? 14.807 -1.226 4.014 1.00 81.94 103 PHE A N 1
ATOM 843 C CA . PHE A 1 103 ? 13.356 -1.172 3.954 1.00 81.94 103 PHE A CA 1
ATOM 844 C C . PHE A 1 103 ? 12.800 -1.108 5.368 1.00 81.94 103 PHE A C 1
ATOM 846 O O . PHE A 1 103 ? 13.203 -1.873 6.246 1.00 81.94 103 PHE A O 1
ATOM 853 N N . MET A 1 104 ? 11.822 -0.238 5.564 1.00 85.94 104 MET A N 1
ATOM 854 C CA . MET A 1 104 ? 11.053 -0.122 6.789 1.00 85.94 104 MET A CA 1
ATOM 855 C C . MET A 1 104 ? 9.568 -0.231 6.485 1.00 85.94 104 MET A C 1
ATOM 857 O O . MET A 1 104 ? 9.111 0.180 5.419 1.00 85.94 104 MET A O 1
ATOM 861 N N . VAL A 1 105 ? 8.803 -0.738 7.440 1.00 87.69 105 VAL A N 1
ATOM 862 C CA . VAL A 1 105 ? 7.343 -0.797 7.382 1.00 87.69 105 VAL A CA 1
ATOM 863 C C . VAL A 1 105 ? 6.766 -0.157 8.639 1.00 87.69 105 VAL A C 1
ATOM 865 O O . VAL A 1 105 ? 7.355 -0.222 9.707 1.00 87.69 105 VAL A O 1
ATOM 868 N N . SER A 1 106 ? 5.639 0.530 8.525 1.00 90.12 106 SER A N 1
ATOM 869 C CA . SER A 1 106 ? 4.904 1.102 9.662 1.00 90.12 106 SER A CA 1
ATOM 870 C C . SER A 1 106 ? 3.415 1.075 9.373 1.00 90.12 106 SER A C 1
ATOM 872 O O . SER A 1 106 ? 3.002 0.975 8.221 1.00 90.12 106 SER A O 1
ATOM 874 N N . CYS A 1 107 ? 2.595 1.171 10.415 1.00 91.19 107 CYS A N 1
ATOM 875 C CA . CYS A 1 107 ? 1.159 1.330 10.253 1.00 91.19 107 CYS A CA 1
ATOM 876 C C . CYS A 1 107 ? 0.880 2.807 9.983 1.00 91.19 107 CYS A C 1
ATOM 878 O O . CYS A 1 107 ? 1.582 3.690 10.479 1.00 91.19 107 CYS A O 1
ATOM 880 N N . LEU A 1 108 ? -0.127 3.097 9.178 1.00 87.50 108 LEU A N 1
ATOM 881 C CA . LEU A 1 108 ? -0.674 4.429 9.063 1.00 87.50 108 LEU A CA 1
ATOM 882 C C . LEU A 1 108 ? -1.711 4.630 10.141 1.00 87.50 108 LEU A C 1
ATOM 884 O O . LEU A 1 108 ? -2.659 3.866 10.287 1.00 87.50 108 LEU A O 1
ATOM 888 N N . TYR A 1 109 ? -1.519 5.724 10.857 1.00 87.75 109 TYR A N 1
ATOM 889 C CA . TYR A 1 109 ? -2.569 6.282 11.676 1.00 87.75 109 TYR A CA 1
ATOM 890 C C . TYR A 1 109 ? -3.770 6.652 10.800 1.00 87.75 109 TYR A C 1
ATOM 892 O O . TYR A 1 109 ? -3.632 7.400 9.831 1.00 87.75 109 TYR A O 1
ATOM 900 N N . ASP A 1 110 ? -4.917 6.111 11.177 1.00 88.25 110 ASP A N 1
ATOM 901 C CA . ASP A 1 110 ? -6.210 6.262 10.521 1.00 88.25 110 ASP A CA 1
ATOM 902 C C . ASP A 1 110 ? -7.261 6.399 11.622 1.00 88.25 110 ASP A C 1
ATOM 904 O O . ASP A 1 110 ? -7.265 5.594 12.554 1.00 88.25 110 ASP A O 1
ATOM 908 N N . LEU A 1 111 ? -8.117 7.416 11.533 1.00 88.31 111 LEU A N 1
ATOM 909 C CA . LEU A 1 111 ? -9.140 7.716 12.534 1.00 88.31 111 LEU A CA 1
ATOM 910 C C . LEU A 1 111 ? -10.257 6.676 12.586 1.00 88.31 111 LEU A C 1
ATOM 912 O O . LEU A 1 111 ? -10.893 6.544 13.633 1.00 88.31 111 LEU A O 1
ATOM 916 N N . ALA A 1 112 ? -10.490 5.949 11.493 1.00 89.12 112 ALA A N 1
ATOM 917 C CA . ALA A 1 112 ? -11.446 4.854 11.493 1.00 89.12 112 ALA A CA 1
ATOM 918 C C . ALA A 1 112 ? -10.936 3.691 12.351 1.00 89.12 112 ALA A C 1
ATOM 920 O O . ALA A 1 112 ? -11.675 3.112 13.136 1.00 89.12 112 ALA A O 1
ATOM 921 N N . VAL A 1 113 ? -9.638 3.412 12.277 1.00 91.81 113 VAL A N 1
ATOM 922 C CA . VAL A 1 113 ? -9.023 2.266 12.952 1.00 91.81 113 VAL A CA 1
ATOM 923 C C . VAL A 1 113 ? -8.521 2.619 14.353 1.00 91.81 113 VAL A C 1
ATOM 925 O O . VAL A 1 113 ? -8.539 1.775 15.243 1.00 91.81 113 VAL A O 1
ATOM 928 N N . HIS A 1 114 ? -8.065 3.852 14.581 1.00 93.31 114 HIS A N 1
ATOM 929 C CA . HIS A 1 114 ? -7.358 4.263 15.795 1.00 93.31 114 HIS A CA 1
ATOM 930 C C . HIS A 1 114 ? -8.072 5.403 16.524 1.00 93.31 114 HIS A C 1
ATOM 932 O O . HIS A 1 114 ? -8.728 6.257 15.921 1.00 93.31 114 HIS A O 1
ATOM 938 N N . TYR A 1 115 ? -7.903 5.443 17.844 1.00 92.19 115 TYR A N 1
ATOM 939 C CA . TYR A 1 115 ? -8.323 6.585 18.649 1.00 92.19 115 TYR A CA 1
ATOM 940 C C . TYR A 1 115 ? -7.471 7.813 18.351 1.00 92.19 115 TYR A C 1
ATOM 942 O O . TYR A 1 115 ? -6.260 7.716 18.148 1.00 92.19 115 TYR A O 1
ATOM 950 N N . THR A 1 116 ? -8.086 8.987 18.441 1.00 91.56 116 THR A N 1
ATOM 951 C CA . THR A 1 116 ? -7.327 10.223 18.616 1.00 91.56 116 THR A CA 1
ATOM 952 C C . THR A 1 116 ? -6.599 10.219 19.950 1.00 91.56 116 THR A C 1
ATOM 954 O O . THR A 1 116 ? -6.995 9.557 20.913 1.00 91.56 116 THR A O 1
ATOM 957 N N . THR A 1 117 ? -5.534 11.014 20.019 1.00 92.44 117 THR A N 1
ATOM 958 C CA . THR A 1 117 ? -4.829 11.278 21.271 1.00 92.44 117 THR A CA 1
ATOM 959 C C . THR A 1 117 ? -5.786 11.764 22.362 1.00 92.44 117 THR A C 1
ATOM 961 O O . THR A 1 117 ? -5.720 11.261 23.478 1.00 92.44 117 THR A O 1
ATOM 964 N N . GLU A 1 118 ? -6.715 12.666 22.042 1.00 92.06 118 GLU A N 1
ATOM 965 C CA . GLU A 1 118 ? -7.697 13.184 23.001 1.00 92.06 118 GLU A CA 1
ATOM 966 C C . GLU A 1 118 ? -8.666 12.096 23.490 1.00 92.06 118 GLU A C 1
ATOM 968 O O . GLU A 1 118 ? -8.863 11.936 24.694 1.00 92.06 118 GLU A O 1
ATOM 973 N N . GLU A 1 119 ? -9.236 11.300 22.582 1.00 91.88 119 GLU A N 1
ATOM 974 C CA . GLU A 1 119 ? -10.137 10.205 22.961 1.00 91.88 119 GLU A CA 1
ATOM 975 C C . GLU A 1 119 ? -9.433 9.189 23.855 1.00 91.88 119 GLU A C 1
ATOM 977 O O . GLU A 1 119 ? -9.966 8.803 24.893 1.00 91.88 119 GLU A O 1
ATOM 982 N N . TYR A 1 120 ? -8.213 8.790 23.493 1.00 93.75 120 TYR A N 1
ATOM 983 C CA . TYR A 1 120 ? -7.446 7.836 24.282 1.00 93.75 120 TYR A CA 1
ATOM 984 C C . TYR A 1 120 ? -7.090 8.398 25.666 1.00 93.75 120 TYR A C 1
ATOM 986 O O . TYR A 1 120 ? -7.216 7.705 26.676 1.00 93.75 120 TYR A O 1
ATOM 994 N N . GLN A 1 121 ? -6.705 9.675 25.736 1.00 93.38 121 GLN A N 1
ATOM 995 C CA . GLN A 1 121 ? -6.451 10.375 26.996 1.00 93.38 121 GLN A CA 1
ATOM 996 C C . GLN A 1 121 ? -7.684 10.397 27.901 1.00 93.38 121 GLN A C 1
ATOM 998 O O . GLN A 1 121 ? -7.559 10.128 29.096 1.00 93.38 121 GLN A O 1
ATOM 1003 N N . ASN A 1 122 ? -8.862 10.671 27.341 1.00 92.81 122 ASN A N 1
ATOM 1004 C CA . ASN A 1 122 ? -10.120 10.686 28.085 1.00 92.81 122 ASN A CA 1
ATOM 1005 C C . ASN A 1 122 ? -10.521 9.285 28.572 1.00 92.81 122 ASN A C 1
ATOM 1007 O O . ASN A 1 122 ? -11.042 9.150 29.677 1.00 92.81 122 ASN A O 1
ATOM 1011 N N . LEU A 1 123 ? -10.242 8.243 27.784 1.00 89.94 123 LEU A N 1
ATOM 1012 C CA . LEU A 1 123 ? -10.556 6.855 28.132 1.00 89.94 123 LEU A CA 1
ATOM 1013 C C . LEU A 1 123 ? -9.630 6.279 29.209 1.00 89.94 123 LEU A C 1
ATOM 1015 O O . LEU A 1 123 ? -10.092 5.536 30.072 1.00 89.94 123 LEU A O 1
ATOM 1019 N N . THR A 1 124 ? -8.329 6.586 29.169 1.00 92.19 124 THR A N 1
ATOM 1020 C CA . THR A 1 124 ? -7.339 5.927 30.044 1.00 92.19 124 THR A CA 1
ATOM 1021 C C . THR A 1 124 ? -6.707 6.845 31.089 1.00 92.19 124 THR A C 1
ATOM 1023 O O . THR A 1 124 ? -5.913 6.377 31.903 1.00 92.19 124 THR A O 1
ATOM 1026 N N . GLY A 1 125 ? -6.950 8.156 31.027 1.00 90.94 125 GLY A N 1
ATOM 1027 C CA . GLY A 1 125 ? -6.284 9.164 31.859 1.00 90.94 125 GLY A CA 1
ATOM 1028 C C . GLY A 1 125 ? -4.804 9.409 31.521 1.00 90.94 125 GLY A C 1
ATOM 1029 O O . GLY A 1 125 ? -4.133 10.171 32.221 1.00 90.94 125 GLY A O 1
ATOM 1030 N N . ASN A 1 126 ? -4.261 8.790 30.464 1.00 88.38 126 ASN A N 1
ATOM 1031 C CA . ASN A 1 126 ? -2.839 8.897 30.120 1.00 88.38 126 ASN A CA 1
ATOM 1032 C C . ASN A 1 126 ? -2.558 10.137 29.264 1.00 88.38 126 ASN A C 1
ATOM 1034 O O . ASN A 1 126 ? -2.559 10.050 28.042 1.00 88.38 126 ASN A O 1
ATOM 1038 N N . LYS A 1 127 ? -2.256 11.268 29.909 1.00 86.69 127 LYS A N 1
ATOM 1039 C CA . LYS A 1 127 ? -2.053 12.577 29.258 1.00 86.69 127 LYS A CA 1
ATOM 1040 C C . LYS A 1 127 ? -0.772 12.722 28.420 1.00 86.69 127 LYS A C 1
ATOM 1042 O O . LYS A 1 127 ? -0.660 13.684 27.670 1.00 86.69 127 LYS A O 1
ATOM 1047 N N . ASN A 1 128 ? 0.179 11.790 28.513 1.00 87.25 128 ASN A N 1
ATOM 1048 C CA . ASN A 1 128 ? 1.510 11.916 27.898 1.00 87.25 128 ASN A CA 1
ATOM 1049 C C . ASN A 1 128 ? 1.719 10.905 26.767 1.00 87.25 128 ASN A C 1
ATOM 1051 O O . ASN A 1 128 ? 2.726 10.194 26.718 1.00 87.25 128 ASN A O 1
ATOM 1055 N N . ILE A 1 129 ? 0.749 10.808 25.863 1.00 89.38 129 ILE A N 1
ATOM 1056 C CA . ILE A 1 129 ? 0.832 9.912 24.716 1.00 89.38 129 ILE A CA 1
ATOM 1057 C C . ILE A 1 129 ? 0.396 10.618 23.443 1.00 89.38 129 ILE A C 1
ATOM 1059 O O . ILE A 1 129 ? -0.575 11.361 23.444 1.00 89.38 129 ILE A O 1
ATOM 1063 N N . ASP A 1 130 ? 1.125 10.349 22.366 1.00 91.00 130 ASP A N 1
ATOM 1064 C CA . ASP A 1 130 ? 0.755 10.701 21.002 1.00 91.00 130 ASP A CA 1
ATOM 1065 C C . ASP A 1 130 ? 0.484 9.393 20.256 1.00 91.00 130 ASP A C 1
ATOM 1067 O O . ASP A 1 130 ? 1.396 8.587 20.030 1.00 91.00 130 ASP A O 1
ATOM 1071 N N . ILE A 1 131 ? -0.788 9.156 19.936 1.00 92.44 131 ILE A N 1
ATOM 1072 C CA . ILE A 1 131 ? -1.224 7.901 19.322 1.00 92.44 131 ILE A CA 1
ATOM 1073 C C . ILE A 1 131 ? -0.668 7.764 17.911 1.00 92.44 131 ILE A C 1
ATOM 1075 O O . ILE A 1 131 ? -0.175 6.692 17.553 1.00 92.44 131 ILE A O 1
ATOM 1079 N N . GLN A 1 132 ? -0.673 8.845 17.132 1.00 89.81 132 GLN A N 1
ATOM 1080 C CA . GLN A 1 132 ? -0.156 8.827 15.772 1.00 89.81 132 GLN A CA 1
ATOM 1081 C C . GLN A 1 132 ? 1.331 8.467 15.767 1.00 89.81 132 GLN A C 1
ATOM 1083 O O . GLN A 1 132 ? 1.739 7.589 15.008 1.00 89.81 132 GLN A O 1
ATOM 1088 N N . MET A 1 133 ? 2.134 9.068 16.648 1.00 88.25 133 MET A N 1
ATOM 1089 C CA . MET A 1 133 ? 3.555 8.733 16.768 1.00 88.25 133 MET A CA 1
ATOM 1090 C C . MET A 1 133 ? 3.769 7.254 17.135 1.00 88.25 133 MET A C 1
ATOM 1092 O O . MET A 1 133 ? 4.645 6.595 16.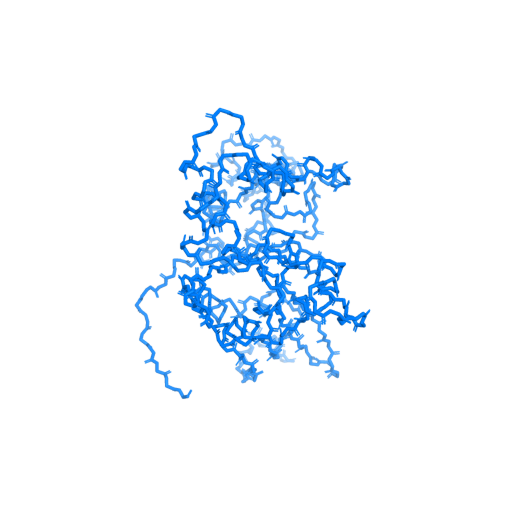572 1.00 88.25 133 MET A O 1
ATOM 1096 N N . LYS A 1 134 ? 2.969 6.703 18.058 1.00 92.25 134 LYS A N 1
ATOM 1097 C CA . LYS A 1 134 ? 3.089 5.292 18.464 1.00 92.25 134 LYS A CA 1
ATOM 1098 C C . LYS A 1 134 ? 2.677 4.326 17.356 1.00 92.25 134 LYS A C 1
ATOM 1100 O O . LYS A 1 134 ? 3.395 3.364 17.100 1.00 92.25 134 LYS A O 1
ATOM 1105 N N . VAL A 1 135 ? 1.564 4.587 16.678 1.00 91.56 135 VAL A N 1
ATOM 1106 C CA . VAL A 1 135 ? 1.068 3.749 15.574 1.00 91.56 135 VAL A CA 1
ATOM 1107 C C . VAL A 1 135 ? 2.016 3.797 14.375 1.00 91.56 135 VAL A C 1
ATOM 1109 O O . VAL A 1 135 ? 2.291 2.773 13.753 1.00 91.56 135 VAL A O 1
ATOM 1112 N N . GLN A 1 136 ? 2.572 4.969 14.070 1.00 89.06 136 GLN A N 1
ATOM 1113 C CA . GLN A 1 136 ? 3.448 5.150 12.914 1.00 89.06 136 GLN A CA 1
ATOM 1114 C C . GLN A 1 136 ? 4.929 4.852 13.187 1.00 89.06 136 GLN A C 1
ATOM 1116 O O . GLN A 1 136 ? 5.768 5.161 12.338 1.00 89.06 136 GLN A O 1
ATOM 1121 N N . THR A 1 137 ? 5.268 4.252 14.335 1.00 89.56 137 THR A N 1
ATOM 1122 C CA . THR A 1 137 ? 6.648 3.840 14.630 1.00 89.56 137 THR A CA 1
ATOM 1123 C C . THR A 1 137 ? 7.110 2.799 13.597 1.00 89.56 137 THR A C 1
ATOM 1125 O O . THR A 1 137 ? 6.420 1.795 13.405 1.00 89.56 137 THR A O 1
ATOM 1128 N N . PRO A 1 138 ? 8.229 3.036 12.888 1.00 88.31 138 PRO A N 1
ATOM 1129 C CA . PRO A 1 138 ? 8.683 2.154 11.824 1.00 88.31 138 PRO A CA 1
ATOM 1130 C C . PRO A 1 138 ? 9.479 0.958 12.352 1.00 88.31 138 PRO A C 1
ATOM 1132 O O . PRO A 1 138 ? 10.337 1.089 13.219 1.00 88.31 138 PRO A O 1
ATOM 1135 N N . GLU A 1 139 ? 9.220 -0.201 11.761 1.00 90.50 139 GLU A N 1
ATOM 1136 C CA . GLU A 1 139 ? 9.927 -1.459 11.968 1.00 90.50 139 GLU A CA 1
ATOM 1137 C C . GLU A 1 139 ? 10.888 -1.704 10.805 1.00 90.50 139 GLU A C 1
ATOM 1139 O O . GLU A 1 139 ? 10.570 -1.445 9.639 1.00 90.50 139 GLU A O 1
ATOM 1144 N N . VAL A 1 140 ? 12.078 -2.216 11.116 1.00 88.75 140 VAL A N 1
ATOM 1145 C CA . VAL A 1 140 ? 13.060 -2.597 10.096 1.00 88.75 140 VAL A CA 1
ATOM 1146 C C . VAL A 1 140 ? 12.602 -3.889 9.431 1.00 88.75 140 VAL A C 1
ATOM 1148 O O . VAL A 1 140 ? 12.476 -4.916 10.091 1.00 88.75 140 VAL A O 1
ATOM 1151 N N . TYR A 1 141 ? 12.400 -3.845 8.118 1.00 87.25 141 TYR A N 1
ATOM 1152 C CA . TYR A 1 141 ? 11.958 -4.994 7.338 1.00 87.25 141 TYR A CA 1
ATOM 1153 C C . TYR A 1 141 ? 13.136 -5.729 6.692 1.00 87.25 141 TYR A C 1
ATOM 1155 O O . TYR A 1 141 ? 13.356 -6.907 6.965 1.00 87.25 141 TYR A O 1
ATOM 1163 N N . ILE A 1 142 ? 13.925 -5.033 5.874 1.00 84.75 142 ILE A N 1
ATOM 1164 C CA . ILE A 1 142 ? 15.093 -5.604 5.194 1.00 84.75 142 ILE A CA 1
ATOM 1165 C C . ILE A 1 142 ? 16.250 -4.625 5.341 1.00 84.75 142 ILE A C 1
ATOM 1167 O O . ILE A 1 142 ? 16.089 -3.437 5.076 1.00 84.75 142 ILE A O 1
ATOM 1171 N N . VAL A 1 143 ? 17.419 -5.122 5.726 1.00 83.94 143 VAL A N 1
ATOM 1172 C CA . VAL A 1 143 ? 18.691 -4.408 5.580 1.00 83.94 143 VAL A CA 1
ATOM 1173 C C . VAL A 1 143 ? 19.591 -5.280 4.739 1.00 83.94 143 VAL A C 1
ATOM 1175 O O . VAL A 1 143 ? 19.819 -6.434 5.092 1.00 83.94 143 VAL A O 1
ATOM 1178 N N . ALA A 1 144 ? 20.090 -4.749 3.633 1.00 80.81 144 ALA A N 1
ATOM 1179 C CA . ALA A 1 144 ? 20.867 -5.557 2.717 1.00 80.81 144 ALA A CA 1
ATOM 1180 C C . ALA A 1 144 ? 21.944 -4.749 1.996 1.00 80.81 144 ALA A C 1
ATOM 1182 O O . ALA A 1 144 ? 21.809 -3.538 1.798 1.00 80.81 144 ALA A O 1
ATOM 1183 N N . ARG A 1 145 ? 23.030 -5.419 1.601 1.00 78.06 145 ARG A N 1
ATOM 1184 C CA . ARG A 1 145 ? 24.085 -4.799 0.791 1.00 78.06 145 ARG A CA 1
ATOM 1185 C C . ARG A 1 145 ? 23.621 -4.681 -0.656 1.00 78.06 145 ARG A C 1
ATOM 1187 O O . ARG A 1 145 ? 23.402 -5.673 -1.340 1.00 78.06 145 ARG A O 1
ATOM 1194 N N . SER A 1 146 ? 23.468 -3.460 -1.144 1.00 74.62 146 SER A N 1
ATOM 1195 C CA . SER A 1 146 ? 23.017 -3.189 -2.509 1.00 74.62 146 SER A CA 1
ATOM 1196 C C . SER A 1 146 ? 23.841 -2.061 -3.077 1.00 74.62 146 SER A C 1
ATOM 1198 O O . SER A 1 146 ? 23.894 -0.994 -2.472 1.00 74.62 146 SER A O 1
ATOM 1200 N N . GLY A 1 147 ? 24.409 -2.227 -4.269 1.00 67.81 147 GLY A N 1
ATOM 1201 C CA . GLY A 1 147 ? 24.899 -1.062 -4.992 1.00 67.81 147 GLY A CA 1
ATOM 1202 C C . GLY A 1 147 ? 23.758 -0.080 -5.302 1.00 67.81 147 GLY A C 1
ATOM 1203 O O . GLY A 1 147 ? 22.564 -0.378 -5.157 1.00 67.81 147 GLY A O 1
ATOM 1204 N N . SER A 1 148 ? 24.128 1.144 -5.673 1.00 67.25 148 SER A N 1
ATOM 1205 C CA . SER A 1 148 ? 23.186 2.252 -5.869 1.00 67.25 148 SER A CA 1
ATOM 1206 C C . SER A 1 148 ? 22.426 2.180 -7.197 1.00 67.25 148 SER A C 1
ATOM 1208 O O . SER A 1 148 ? 21.562 3.024 -7.461 1.00 67.25 148 SER A O 1
ATOM 1210 N N . SER A 1 149 ? 22.720 1.191 -8.048 1.00 67.25 149 SER A N 1
ATOM 1211 C CA . SER A 1 149 ? 22.070 1.060 -9.347 1.00 67.25 149 SER A CA 1
ATOM 1212 C C . SER A 1 149 ? 20.625 0.570 -9.217 1.00 67.25 149 SER A C 1
ATOM 1214 O O . SER A 1 149 ? 20.266 -0.166 -8.298 1.00 67.25 149 SER A O 1
ATOM 1216 N N . ASP A 1 150 ? 19.778 0.948 -10.181 1.00 64.50 150 ASP A N 1
ATOM 1217 C CA . ASP A 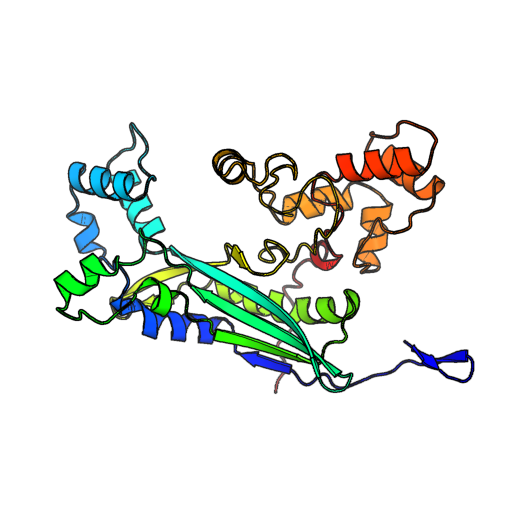1 150 ? 18.406 0.431 -10.249 1.00 64.50 150 ASP A CA 1
ATOM 1218 C C . ASP A 1 150 ? 18.404 -1.104 -10.376 1.00 64.50 150 ASP A C 1
ATOM 1220 O O . ASP A 1 150 ? 17.526 -1.754 -9.834 1.00 64.50 150 ASP A O 1
ATOM 1224 N N . VAL A 1 151 ? 19.377 -1.695 -11.081 1.00 64.88 151 VAL A N 1
ATOM 1225 C CA . VAL A 1 151 ? 19.443 -3.149 -11.319 1.00 64.88 151 VAL A CA 1
ATOM 1226 C C . VAL A 1 151 ? 19.670 -3.914 -10.018 1.00 64.88 151 VAL A C 1
ATOM 1228 O O . VAL A 1 151 ? 18.998 -4.913 -9.781 1.00 64.88 151 VAL A O 1
ATOM 1231 N N . GLU A 1 152 ? 20.571 -3.430 -9.166 1.00 66.50 152 GLU A N 1
ATOM 1232 C CA . GLU A 1 152 ? 20.868 -4.063 -7.878 1.00 66.50 152 GLU A CA 1
ATOM 1233 C C . GLU A 1 152 ? 19.709 -3.906 -6.895 1.00 66.50 152 GLU A C 1
ATOM 1235 O O . GLU A 1 152 ? 19.341 -4.860 -6.231 1.00 66.50 152 GLU A O 1
ATOM 1240 N N . GLN A 1 153 ? 19.032 -2.758 -6.865 1.00 66.62 153 GLN A N 1
ATOM 1241 C CA . GLN A 1 153 ? 17.835 -2.603 -6.026 1.00 66.62 153 GLN A CA 1
ATOM 1242 C C . GLN A 1 153 ? 16.710 -3.569 -6.409 1.00 66.62 153 GLN A C 1
ATOM 1244 O O . GLN A 1 153 ? 15.898 -3.968 -5.573 1.00 66.62 153 GLN A O 1
ATOM 1249 N N . LEU A 1 154 ? 16.643 -3.920 -7.691 1.00 66.44 154 LEU A N 1
ATOM 1250 C CA . LEU A 1 154 ? 15.662 -4.850 -8.225 1.00 66.44 154 LEU A CA 1
ATOM 1251 C C . LEU A 1 154 ? 16.025 -6.310 -7.942 1.00 66.44 154 LEU A C 1
ATOM 1253 O O . LEU A 1 154 ? 15.162 -7.163 -8.090 1.00 66.44 154 LEU A O 1
ATOM 1257 N N . SER A 1 155 ? 17.233 -6.652 -7.492 1.00 68.44 155 SER A N 1
ATOM 1258 C CA . SER A 1 155 ? 17.495 -8.044 -7.099 1.00 68.44 155 SER A CA 1
ATOM 1259 C C . SER A 1 155 ? 16.608 -8.473 -5.917 1.00 68.44 155 SER A C 1
ATOM 1261 O O . SER A 1 155 ? 16.133 -9.603 -5.894 1.00 68.44 155 SER A O 1
ATOM 1263 N N . TYR A 1 156 ? 16.241 -7.538 -5.031 1.00 70.62 156 TYR A N 1
ATOM 1264 C CA . TYR A 1 156 ? 15.364 -7.756 -3.868 1.00 70.62 156 TYR A CA 1
ATOM 1265 C C . TYR A 1 156 ? 13.866 -7.832 -4.191 1.00 70.62 156 TYR A C 1
ATOM 1267 O O . TYR A 1 156 ? 13.018 -7.648 -3.318 1.00 70.62 156 TYR A O 1
ATOM 1275 N N . ILE A 1 157 ? 13.494 -8.013 -5.456 1.00 69.06 157 ILE A N 1
ATOM 1276 C CA . ILE A 1 157 ? 12.097 -8.225 -5.850 1.00 69.06 157 ILE A CA 1
ATOM 1277 C C . ILE A 1 157 ? 11.574 -9.536 -5.295 1.00 69.06 157 ILE A C 1
ATOM 1279 O O . ILE A 1 157 ? 10.545 -9.549 -4.634 1.00 69.06 157 ILE A O 1
ATOM 1283 N N . ASP A 1 158 ? 12.276 -10.633 -5.570 1.00 68.06 158 ASP A N 1
ATOM 1284 C CA . ASP A 1 158 ? 11.750 -11.969 -5.288 1.00 68.06 158 ASP A CA 1
ATOM 1285 C C . ASP A 1 158 ? 11.545 -12.154 -3.785 1.00 68.06 158 ASP A C 1
ATOM 1287 O O . ASP A 1 158 ? 10.465 -12.553 -3.353 1.00 68.06 158 ASP A O 1
ATOM 1291 N N . THR A 1 159 ? 12.522 -11.694 -3.001 1.00 71.62 159 THR A N 1
ATOM 1292 C CA . THR A 1 159 ? 12.469 -11.605 -1.541 1.00 71.62 159 THR A CA 1
ATOM 1293 C C . THR A 1 159 ? 11.247 -10.829 -1.031 1.00 71.62 159 THR A C 1
ATOM 1295 O O . THR A 1 159 ? 10.673 -11.180 -0.003 1.00 71.62 159 THR A O 1
ATOM 1298 N N . ARG A 1 160 ? 10.819 -9.771 -1.736 1.00 73.44 160 ARG A N 1
ATOM 1299 C CA . ARG A 1 160 ? 9.645 -8.967 -1.355 1.00 73.44 160 ARG A CA 1
ATOM 1300 C C . ARG A 1 160 ? 8.336 -9.573 -1.852 1.00 73.44 160 ARG A C 1
ATOM 1302 O O . ARG A 1 160 ? 7.351 -9.529 -1.123 1.00 73.44 160 ARG A O 1
ATOM 1309 N N . LEU A 1 161 ? 8.308 -10.142 -3.059 1.00 70.94 161 LEU A N 1
ATOM 1310 C CA . LEU A 1 161 ? 7.134 -10.823 -3.614 1.00 70.94 161 LEU A CA 1
ATOM 1311 C C . LEU A 1 161 ? 6.730 -12.030 -2.771 1.00 70.94 161 LEU A C 1
ATOM 1313 O O . LEU A 1 161 ? 5.536 -12.254 -2.593 1.00 70.94 161 LEU A O 1
ATOM 1317 N N . GLU A 1 162 ? 7.706 -12.769 -2.241 1.00 70.69 162 GLU A N 1
ATOM 1318 C CA . GLU A 1 162 ? 7.487 -13.833 -1.259 1.00 70.69 162 GLU A CA 1
ATOM 1319 C C . GLU A 1 162 ? 6.690 -13.299 -0.058 1.00 70.69 162 GLU A C 1
ATOM 1321 O O . GLU A 1 162 ? 5.582 -13.757 0.202 1.00 70.69 162 GLU A O 1
ATOM 1326 N N . CYS A 1 163 ? 7.175 -12.243 0.599 1.00 70.44 163 CYS A N 1
ATOM 1327 C CA . CYS A 1 163 ? 6.509 -11.669 1.770 1.00 70.44 163 CYS A CA 1
ATOM 1328 C C . CYS A 1 163 ? 5.159 -11.000 1.464 1.00 70.44 163 CYS A C 1
ATOM 1330 O O . CYS A 1 163 ? 4.308 -10.886 2.345 1.00 70.44 163 CYS A O 1
ATOM 1332 N N . LEU A 1 164 ? 4.924 -10.536 0.232 1.00 71.31 164 LEU A N 1
ATOM 1333 C CA . LEU A 1 164 ? 3.613 -10.006 -0.157 1.00 71.31 164 LEU A CA 1
ATOM 1334 C C . LEU A 1 164 ? 2.533 -11.097 -0.200 1.00 71.31 164 LEU A C 1
ATOM 1336 O O . LEU A 1 164 ? 1.350 -10.763 -0.136 1.00 71.31 164 LEU A O 1
ATOM 1340 N N . GLN A 1 165 ? 2.900 -12.380 -0.275 1.00 72.94 165 GLN A N 1
ATOM 1341 C CA . GLN A 1 165 ? 1.932 -13.473 -0.150 1.00 72.94 165 GLN A CA 1
ATOM 1342 C C . GLN A 1 165 ? 1.314 -13.501 1.251 1.00 72.94 165 GLN A C 1
ATOM 1344 O O . GLN A 1 165 ? 0.099 -13.685 1.374 1.00 72.94 165 GLN A O 1
ATOM 1349 N N . ASP A 1 166 ? 2.112 -13.197 2.277 1.00 73.81 166 ASP A N 1
ATOM 1350 C CA . ASP A 1 166 ? 1.673 -13.167 3.674 1.00 73.81 166 ASP A CA 1
ATOM 1351 C C . ASP A 1 166 ? 0.634 -12.076 3.933 1.00 73.81 166 ASP A C 1
ATOM 1353 O O . ASP A 1 166 ? -0.167 -12.199 4.854 1.00 73.81 166 ASP A O 1
ATOM 1357 N N . MET A 1 167 ? 0.576 -11.027 3.103 1.00 77.88 167 MET A N 1
ATOM 1358 C CA . MET A 1 167 ? -0.429 -9.960 3.223 1.00 77.88 167 MET A CA 1
ATOM 1359 C C . MET A 1 167 ? -1.869 -10.475 3.089 1.00 77.88 167 MET A C 1
ATOM 1361 O O . MET A 1 167 ? -2.794 -9.811 3.545 1.00 77.88 167 MET A O 1
ATOM 1365 N N . LYS A 1 168 ? -2.075 -11.661 2.497 1.00 77.50 168 LYS A N 1
ATOM 1366 C CA . LYS A 1 168 ? -3.394 -12.312 2.442 1.00 77.50 168 LYS A CA 1
ATOM 1367 C C . LYS A 1 168 ? -3.837 -12.873 3.793 1.00 77.50 168 LYS A C 1
ATOM 1369 O O . LYS A 1 168 ? -5.032 -13.088 3.990 1.00 77.50 168 LYS A O 1
ATOM 1374 N N . ALA A 1 169 ? -2.899 -13.142 4.700 1.00 83.69 169 ALA A N 1
ATOM 1375 C CA . ALA A 1 169 ? -3.211 -13.637 6.029 1.00 83.69 169 ALA A CA 1
ATOM 1376 C C . ALA A 1 169 ? -3.854 -12.521 6.861 1.00 83.69 169 ALA A C 1
ATOM 1378 O O . ALA A 1 169 ? -3.271 -11.443 7.036 1.00 83.69 169 ALA A O 1
ATOM 1379 N N . LYS A 1 170 ? -5.051 -12.803 7.381 1.00 88.38 170 LYS A N 1
ATOM 1380 C CA . LYS A 1 170 ? -5.681 -11.987 8.420 1.00 88.38 170 LYS A CA 1
ATOM 1381 C C . LYS A 1 170 ? -4.989 -12.256 9.748 1.00 88.38 170 LYS A C 1
ATOM 1383 O O . LYS A 1 170 ? -4.602 -13.391 10.019 1.00 88.38 170 LYS A O 1
ATOM 1388 N N . LEU A 1 171 ? -4.836 -11.217 10.555 1.00 90.06 171 LEU A N 1
ATOM 1389 C CA . LEU A 1 171 ? -4.220 -11.315 11.869 1.00 90.06 171 LEU A CA 1
ATOM 1390 C C . LEU A 1 171 ? -5.294 -11.306 12.934 1.00 90.06 171 LEU A C 1
ATOM 1392 O O . LEU A 1 171 ? -6.224 -10.507 12.872 1.00 90.06 171 LEU A O 1
ATOM 1396 N N . GLN A 1 172 ? -5.151 -12.188 13.913 1.00 87.00 172 GLN A N 1
ATOM 1397 C CA . GLN A 1 172 ? -6.096 -12.250 15.008 1.00 87.00 172 GLN A CA 1
ATOM 1398 C C . GLN A 1 172 ? -5.669 -11.306 16.130 1.00 87.00 172 GLN A C 1
ATOM 1400 O O . GLN A 1 172 ? -4.518 -11.299 16.570 1.00 87.00 172 GLN A O 1
ATOM 1405 N N . THR A 1 173 ? -6.615 -10.510 16.597 1.00 81.31 173 THR A N 1
ATOM 1406 C CA . THR A 1 173 ? -6.468 -9.634 17.755 1.00 81.31 173 THR A CA 1
ATOM 1407 C C . THR A 1 173 ? -6.645 -10.458 19.037 1.00 81.31 173 THR A C 1
ATOM 1409 O O . THR A 1 173 ? -7.244 -11.537 19.020 1.00 81.31 173 THR A O 1
ATOM 1412 N N . LYS A 1 174 ? -6.187 -9.965 20.192 1.00 76.06 174 LYS A N 1
ATOM 1413 C CA . LYS A 1 174 ? -6.463 -10.601 21.496 1.00 76.06 174 LYS A CA 1
ATOM 1414 C C . LYS A 1 174 ? -7.955 -10.630 21.813 1.00 76.06 174 LYS A C 1
ATOM 1416 O O . LYS A 1 174 ? -8.407 -11.512 22.536 1.00 76.06 174 LYS A O 1
ATOM 1421 N N . SER A 1 175 ? -8.714 -9.681 21.267 1.00 68.25 175 SER A N 1
ATOM 1422 C CA . SER A 1 175 ? -10.180 -9.640 21.340 1.00 68.25 175 SER A CA 1
ATOM 1423 C C . SER A 1 175 ? -10.878 -10.662 20.423 1.00 68.25 175 SER A C 1
ATOM 1425 O O . SER A 1 175 ? -12.096 -10.810 20.497 1.00 68.25 175 SER A O 1
ATOM 1427 N N . GLY A 1 176 ? -10.127 -11.400 19.594 1.00 74.62 176 GLY A N 1
ATOM 1428 C CA . GLY A 1 176 ? -10.637 -12.459 18.719 1.00 74.62 176 GLY A CA 1
ATOM 1429 C C . GLY A 1 176 ? -11.142 -11.980 17.355 1.00 74.62 176 GLY A C 1
ATOM 1430 O O . GLY A 1 176 ? -11.656 -12.795 16.588 1.00 74.62 176 GLY A O 1
ATOM 1431 N N . ASN A 1 177 ? -10.986 -10.693 17.038 1.00 79.00 177 ASN A N 1
ATOM 1432 C CA . ASN A 1 177 ? -11.295 -10.132 15.728 1.00 79.00 177 ASN A CA 1
ATOM 1433 C C . ASN A 1 177 ? -10.198 -10.475 14.715 1.00 79.00 177 ASN A C 1
ATOM 1435 O O . ASN A 1 177 ? -9.051 -10.721 15.081 1.00 79.00 177 ASN A O 1
ATOM 1439 N N . ASN A 1 178 ? -10.566 -10.490 13.434 1.00 85.56 178 ASN A N 1
ATOM 1440 C CA . ASN A 1 178 ? -9.631 -10.711 12.338 1.00 85.56 178 ASN A CA 1
ATOM 1441 C C . ASN A 1 178 ? -9.377 -9.392 11.615 1.00 85.56 178 ASN A C 1
ATOM 1443 O O . ASN A 1 178 ? -10.237 -8.940 10.857 1.00 85.56 178 ASN A O 1
ATOM 1447 N N . ASP A 1 179 ? -8.188 -8.839 11.807 1.00 86.12 179 ASP A N 1
ATOM 1448 C CA . ASP A 1 179 ? -7.751 -7.621 11.147 1.00 86.12 179 ASP A CA 1
ATOM 1449 C C . ASP A 1 179 ? -7.054 -7.952 9.826 1.00 86.12 179 ASP A C 1
ATOM 1451 O O . ASP A 1 179 ? -6.287 -8.915 9.697 1.00 86.12 179 ASP A O 1
ATOM 1455 N N . THR A 1 180 ? -7.323 -7.131 8.820 1.00 89.00 180 THR A N 1
ATOM 1456 C CA . THR A 1 180 ? -6.691 -7.210 7.505 1.00 89.00 180 THR A CA 1
ATOM 1457 C C . THR A 1 180 ? -5.660 -6.097 7.391 1.00 89.00 180 THR A C 1
ATOM 1459 O O . THR A 1 180 ? -5.922 -4.960 7.771 1.00 89.00 180 THR A O 1
ATOM 1462 N N . ASP A 1 181 ? -4.489 -6.396 6.831 1.00 88.00 181 ASP A N 1
ATOM 1463 C CA . ASP A 1 181 ? -3.519 -5.357 6.495 1.00 88.00 181 ASP A CA 1
ATOM 1464 C C . ASP A 1 181 ? -3.503 -5.107 4.994 1.00 88.00 181 ASP A C 1
ATOM 1466 O O . ASP A 1 181 ? -3.437 -6.033 4.189 1.00 88.00 181 ASP A O 1
ATOM 1470 N N . THR A 1 182 ? -3.483 -3.835 4.612 1.00 81.50 182 THR A N 1
ATOM 1471 C CA . THR A 1 182 ? -3.334 -3.411 3.219 1.00 81.50 182 THR A CA 1
ATOM 1472 C C . THR A 1 182 ? -2.148 -2.468 3.083 1.00 81.50 182 THR A C 1
ATOM 1474 O O . THR A 1 182 ? -2.091 -1.422 3.720 1.00 81.50 182 THR A O 1
ATOM 1477 N N . MET A 1 183 ? -1.195 -2.796 2.215 1.00 74.69 183 MET A N 1
ATOM 1478 C CA . MET A 1 183 ? 0.029 -2.009 2.014 1.00 74.69 183 MET A CA 1
ATOM 1479 C C . MET A 1 183 ? -0.201 -0.782 1.111 1.00 74.69 183 MET A C 1
ATOM 1481 O O . MET A 1 183 ? 0.143 -0.804 -0.061 1.00 74.69 183 MET A O 1
ATOM 1485 N N . ARG A 1 184 ? -0.790 0.301 1.616 1.00 60.34 184 ARG A N 1
ATOM 1486 C CA . ARG A 1 184 ? -1.379 1.362 0.774 1.00 60.34 184 ARG A CA 1
ATOM 1487 C C . ARG A 1 184 ? -0.415 2.481 0.348 1.00 60.34 184 ARG A C 1
ATOM 1489 O O . ARG A 1 184 ? -0.531 2.981 -0.770 1.00 60.34 184 ARG A O 1
ATOM 1496 N N . PHE A 1 185 ? 0.546 2.885 1.184 1.00 53.62 185 PHE A N 1
ATOM 1497 C CA . PHE A 1 185 ? 1.376 4.074 0.913 1.00 53.62 185 PHE A CA 1
ATOM 1498 C C . PHE A 1 185 ? 2.870 3.798 1.045 1.00 53.62 185 PHE A C 1
ATOM 1500 O O . PHE A 1 185 ? 3.302 2.960 1.820 1.00 53.62 185 PHE A O 1
ATOM 1507 N N . PHE A 1 186 ? 3.691 4.510 0.280 1.00 51.22 186 PHE A N 1
ATOM 1508 C CA . PHE A 1 186 ? 5.140 4.395 0.388 1.00 51.22 186 PHE A CA 1
ATOM 1509 C C . PHE A 1 186 ? 5.700 5.797 0.506 1.00 51.22 186 PHE A C 1
ATOM 1511 O O . PHE A 1 186 ? 5.452 6.627 -0.368 1.00 51.22 186 PHE A O 1
ATOM 1518 N N . HIS A 1 187 ? 6.363 6.064 1.627 1.00 40.91 187 HIS A N 1
ATOM 1519 C CA . HIS A 1 187 ? 7.053 7.324 1.861 1.00 40.91 187 HIS A CA 1
ATOM 1520 C C . HIS A 1 187 ? 8.512 7.163 1.426 1.00 40.91 187 HIS A C 1
ATOM 1522 O O . HIS A 1 187 ? 9.065 6.069 1.493 1.00 40.91 187 HIS A O 1
ATOM 1528 N N . GLY A 1 188 ? 9.111 8.253 0.974 1.00 45.03 188 GLY A N 1
ATOM 1529 C CA . GLY A 1 188 ? 10.349 8.314 0.196 1.00 45.03 188 GLY A CA 1
ATOM 1530 C C . GLY A 1 188 ? 10.105 9.263 -0.978 1.00 45.03 188 GLY A C 1
ATOM 1531 O O . GLY A 1 188 ? 8.946 9.552 -1.279 1.00 45.03 188 GLY A O 1
ATOM 1532 N N . ASP A 1 189 ? 11.144 9.737 -1.664 1.00 44.00 189 ASP A N 1
ATOM 1533 C CA . ASP A 1 189 ? 11.035 10.652 -2.823 1.00 44.00 189 ASP A CA 1
ATOM 1534 C C . ASP A 1 189 ? 10.267 10.054 -4.038 1.00 44.00 189 ASP A C 1
ATOM 1536 O O . ASP A 1 189 ? 10.467 10.450 -5.187 1.00 44.00 189 ASP A O 1
ATOM 1540 N N . SER A 1 190 ? 9.444 9.012 -3.860 1.00 40.53 190 SER A N 1
ATOM 1541 C CA . SER A 1 190 ? 8.786 8.236 -4.915 1.00 40.53 190 SER A CA 1
ATOM 1542 C C . SER A 1 190 ? 7.581 7.435 -4.377 1.00 40.53 190 SER A C 1
ATOM 1544 O O . SER A 1 190 ? 7.779 6.549 -3.544 1.00 40.53 190 SER A O 1
ATOM 1546 N N . PRO A 1 191 ? 6.343 7.642 -4.869 1.00 41.19 191 PRO A N 1
ATOM 1547 C CA . PRO A 1 191 ? 5.187 6.892 -4.378 1.00 41.19 191 PRO A CA 1
ATOM 1548 C C . PRO A 1 191 ? 5.046 5.460 -4.941 1.00 41.19 191 PRO A C 1
ATOM 1550 O O . PRO A 1 191 ? 5.260 5.206 -6.127 1.00 41.19 191 PRO A O 1
ATOM 1553 N N . ALA A 1 192 ? 4.549 4.591 -4.051 1.00 42.75 192 ALA A N 1
ATOM 1554 C CA . ALA A 1 192 ? 3.854 3.299 -4.183 1.00 42.75 192 ALA A CA 1
ATOM 1555 C C . ALA A 1 192 ? 4.548 2.088 -4.859 1.00 42.75 192 ALA A C 1
ATOM 1557 O O . ALA A 1 192 ? 4.339 1.812 -6.038 1.00 42.75 192 ALA A O 1
ATOM 1558 N N . ARG A 1 193 ? 5.242 1.258 -4.051 1.00 49.94 193 ARG A N 1
ATOM 1559 C CA . ARG A 1 193 ? 5.767 -0.082 -4.414 1.00 49.94 193 ARG A CA 1
ATOM 1560 C C . ARG A 1 193 ? 4.850 -1.254 -4.017 1.00 49.94 193 ARG A C 1
ATOM 1562 O O . ARG A 1 193 ? 5.319 -2.388 -4.018 1.00 49.94 193 ARG A O 1
ATOM 1569 N N . GLN A 1 194 ? 3.558 -1.033 -3.738 1.00 36.34 194 GLN A N 1
ATOM 1570 C CA . GLN A 1 194 ? 2.595 -2.137 -3.516 1.00 36.34 194 GLN A CA 1
ATOM 1571 C C . GLN A 1 194 ? 2.509 -3.057 -4.745 1.00 36.34 194 GLN A C 1
ATOM 1573 O O . GLN A 1 194 ? 2.138 -4.219 -4.663 1.00 36.34 194 GLN A O 1
ATOM 1578 N N . LEU A 1 195 ? 2.884 -2.501 -5.893 1.00 42.44 195 LEU A N 1
ATOM 1579 C CA . LEU A 1 195 ? 2.831 -3.115 -7.205 1.00 42.44 195 LEU A CA 1
ATOM 1580 C C . LEU A 1 195 ? 4.239 -3.328 -7.773 1.00 42.44 195 LEU A C 1
ATOM 1582 O O . LEU A 1 195 ? 4.385 -3.677 -8.935 1.00 42.44 195 LEU A O 1
ATOM 1586 N N . GLU A 1 196 ? 5.280 -3.012 -6.996 1.00 48.75 196 GLU A N 1
ATOM 1587 C CA . GLU A 1 196 ? 6.670 -3.041 -7.446 1.00 48.75 196 GLU A CA 1
ATOM 1588 C C . GLU A 1 196 ? 6.960 -2.212 -8.736 1.00 48.75 196 GLU A C 1
ATOM 1590 O O . GLU A 1 196 ? 8.051 -2.240 -9.303 1.00 48.75 196 GLU A O 1
ATOM 1595 N N . ALA A 1 197 ? 6.011 -1.403 -9.207 1.00 43.44 197 ALA A N 1
ATOM 1596 C CA . ALA A 1 197 ? 6.197 -0.534 -10.357 1.00 43.44 197 ALA A CA 1
ATOM 1597 C C . ALA A 1 197 ? 7.250 0.531 -10.007 1.00 43.44 197 ALA A C 1
ATOM 1599 O O . ALA A 1 197 ? 7.064 1.316 -9.080 1.00 43.44 197 ALA A O 1
ATOM 1600 N N . GLY A 1 198 ? 8.385 0.495 -10.702 1.00 46.59 198 GLY A N 1
ATOM 1601 C CA . GLY A 1 198 ? 9.578 1.282 -10.411 1.00 46.59 198 GLY A CA 1
ATOM 1602 C C . GLY A 1 198 ? 9.383 2.800 -10.386 1.00 46.59 198 GLY A C 1
ATOM 1603 O O . GLY A 1 198 ? 8.314 3.349 -10.645 1.00 46.59 198 GLY A O 1
ATOM 1604 N N . GLN A 1 199 ? 10.476 3.496 -10.067 1.00 48.78 199 GLN A N 1
ATOM 1605 C CA . GLN A 1 199 ? 10.515 4.949 -9.879 1.00 48.78 199 GLN A CA 1
ATOM 1606 C C . GLN A 1 199 ? 10.032 5.728 -11.113 1.00 48.78 199 GLN A C 1
ATOM 1608 O O . GLN A 1 199 ? 10.561 5.540 -12.211 1.00 48.78 199 GLN A O 1
ATOM 1613 N N . GLN A 1 200 ? 9.157 6.716 -10.904 1.00 46.22 200 GLN A N 1
ATOM 1614 C CA . GLN A 1 200 ? 8.943 7.800 -11.862 1.00 46.22 200 GLN A CA 1
ATOM 1615 C C . GLN A 1 200 ? 9.752 9.030 -11.432 1.00 46.22 200 GLN A C 1
ATOM 1617 O O . GLN A 1 200 ? 9.259 9.920 -10.754 1.00 46.22 200 GLN A O 1
ATOM 1622 N N . LYS A 1 201 ? 11.030 9.090 -11.827 1.00 43.38 201 LYS A N 1
ATOM 1623 C CA . LYS A 1 201 ? 11.902 10.239 -11.509 1.00 43.38 201 LYS A CA 1
ATOM 1624 C C . LYS A 1 201 ? 11.726 11.445 -12.444 1.00 43.38 201 LYS A C 1
ATOM 1626 O O . LYS A 1 201 ? 12.431 12.430 -12.251 1.00 43.38 201 LYS A O 1
ATOM 1631 N N . ARG A 1 202 ? 10.872 11.371 -13.482 1.00 44.31 202 ARG A N 1
ATOM 1632 C CA . ARG A 1 202 ? 10.664 12.416 -14.516 1.00 44.31 202 ARG A CA 1
ATOM 1633 C C . ARG A 1 202 ? 9.310 12.255 -15.232 1.00 44.31 202 ARG A C 1
ATOM 1635 O O . ARG A 1 202 ? 8.801 11.141 -15.338 1.00 44.31 202 ARG A O 1
ATOM 1642 N N . GLY A 1 203 ? 8.790 13.344 -15.803 1.00 54.12 203 GLY A N 1
ATOM 1643 C CA . GLY A 1 203 ? 7.604 13.356 -16.673 1.00 54.12 203 GLY A CA 1
ATOM 1644 C C . GLY A 1 203 ? 6.424 14.143 -16.098 1.00 54.12 203 GLY A C 1
ATOM 1645 O O . GLY A 1 203 ? 6.531 14.748 -15.039 1.00 54.12 203 GLY A O 1
ATOM 1646 N N . ASN A 1 204 ? 5.289 14.118 -16.800 1.00 62.44 204 ASN A N 1
ATOM 1647 C CA . ASN A 1 204 ? 4.083 14.876 -16.434 1.00 62.44 204 ASN A CA 1
ATOM 1648 C C . ASN A 1 204 ? 3.281 14.252 -15.276 1.00 62.44 204 ASN A C 1
ATOM 1650 O O . ASN A 1 204 ? 2.175 14.698 -15.007 1.00 62.44 204 ASN A O 1
ATOM 1654 N N . PHE A 1 205 ? 3.790 13.213 -14.614 1.00 65.00 205 PHE A N 1
ATOM 1655 C CA . PHE A 1 205 ? 3.132 12.512 -13.509 1.00 65.00 205 PHE A CA 1
ATOM 1656 C C . PHE A 1 205 ? 4.216 12.151 -12.483 1.00 65.00 205 PHE A C 1
ATOM 1658 O O . PHE A 1 205 ? 5.305 11.749 -12.879 1.00 65.00 205 PHE A O 1
ATOM 1665 N N . TYR A 1 206 ? 3.982 12.344 -11.185 1.00 56.22 206 TYR A N 1
ATOM 1666 C CA . TYR A 1 206 ? 4.991 12.041 -10.149 1.00 56.22 206 TYR A CA 1
ATOM 1667 C C . TYR A 1 206 ? 4.738 10.712 -9.439 1.00 56.22 206 TYR A C 1
ATOM 1669 O O . TYR A 1 206 ? 5.653 10.092 -8.901 1.00 56.22 206 TYR A O 1
ATOM 1677 N N . CYS A 1 207 ? 3.488 10.262 -9.448 1.00 58.88 207 CYS A N 1
ATOM 1678 C CA . CYS A 1 207 ? 3.065 9.034 -8.810 1.00 58.88 207 CYS A CA 1
ATOM 1679 C C . CYS A 1 207 ? 2.677 8.016 -9.872 1.00 58.88 207 CYS A C 1
ATOM 1681 O O . CYS A 1 207 ? 1.793 8.262 -10.695 1.00 58.88 207 CYS A O 1
ATOM 1683 N N . SER A 1 208 ? 3.287 6.838 -9.791 1.00 53.25 208 SER A N 1
ATOM 1684 C CA . SER A 1 208 ? 2.980 5.730 -10.687 1.00 53.25 208 SER A CA 1
ATOM 1685 C C . SER A 1 208 ? 1.533 5.229 -10.509 1.00 53.25 208 SER A C 1
ATOM 1687 O O . SER A 1 208 ? 0.983 4.640 -11.435 1.00 53.25 208 SER A O 1
ATOM 1689 N N . GLY A 1 209 ? 0.903 5.475 -9.344 1.00 55.34 209 GLY A N 1
ATOM 1690 C CA . GLY A 1 209 ? -0.448 5.003 -9.007 1.00 55.34 209 GLY A CA 1
ATOM 1691 C C . GLY A 1 209 ? -1.563 6.032 -8.927 1.00 55.34 209 GLY A C 1
ATOM 1692 O O . GLY A 1 209 ? -2.628 5.760 -9.464 1.00 55.34 209 GLY A O 1
ATOM 1693 N N . CYS A 1 210 ? -1.351 7.197 -8.313 1.00 58.50 210 CYS A N 1
ATOM 1694 C CA . CYS A 1 210 ? -2.426 8.175 -8.114 1.00 58.50 210 CYS A CA 1
ATOM 1695 C C . CYS A 1 210 ? -2.739 8.983 -9.366 1.00 58.50 210 CYS A C 1
ATOM 1697 O O . CYS A 1 210 ? -3.695 9.731 -9.365 1.00 58.50 210 CYS A O 1
ATOM 1699 N N . GLY A 1 211 ? -1.960 8.864 -10.440 1.00 63.59 211 GLY A N 1
ATOM 1700 C CA . GLY A 1 211 ? -2.357 9.364 -11.745 1.00 63.59 211 GLY A CA 1
ATOM 1701 C C . GLY A 1 211 ? -2.510 10.878 -11.929 1.00 63.59 211 GLY A C 1
ATOM 1702 O O . GLY A 1 211 ? -2.688 11.336 -13.062 1.00 63.59 211 GLY A O 1
ATOM 1703 N N . ALA A 1 212 ? -2.403 11.649 -10.856 1.00 68.62 212 ALA A N 1
ATOM 1704 C CA . ALA A 1 212 ? -2.444 13.094 -10.887 1.00 68.62 212 ALA A CA 1
ATOM 1705 C C . ALA A 1 212 ? -1.286 13.637 -11.729 1.00 68.62 212 ALA A C 1
ATOM 1707 O O . ALA A 1 212 ? -0.130 13.215 -11.591 1.00 68.62 212 ALA A O 1
ATOM 1708 N N . ASN A 1 213 ? -1.611 14.569 -12.626 1.00 73.00 213 ASN A N 1
ATOM 1709 C CA . ASN A 1 213 ? -0.605 15.276 -13.402 1.00 73.00 213 ASN A CA 1
ATOM 1710 C C . ASN A 1 213 ? 0.285 16.100 -12.457 1.00 73.00 213 ASN A C 1
ATOM 1712 O O . ASN A 1 213 ? -0.191 16.672 -11.480 1.00 73.00 213 ASN A O 1
ATOM 1716 N N . ALA A 1 214 ? 1.574 16.199 -12.771 1.00 71.38 214 ALA A N 1
ATOM 1717 C CA . ALA A 1 214 ? 2.561 16.995 -12.054 1.00 71.38 214 ALA A CA 1
ATOM 1718 C C . ALA A 1 214 ? 2.108 18.447 -11.823 1.00 71.38 214 ALA A C 1
ATOM 1720 O O . ALA A 1 214 ? 2.367 19.010 -10.763 1.00 71.38 214 ALA A O 1
ATOM 1721 N N . GLN A 1 215 ? 1.389 19.033 -12.783 1.00 73.31 215 GLN A N 1
ATOM 1722 C CA . GLN A 1 215 ? 0.852 20.396 -12.701 1.00 73.31 215 GLN A CA 1
ATOM 1723 C C . GLN A 1 215 ? -0.326 20.543 -11.728 1.00 73.31 215 GLN A C 1
ATOM 1725 O O . GLN A 1 215 ? -0.698 21.663 -11.394 1.00 73.31 215 GLN A O 1
ATOM 1730 N N . GLN A 1 216 ? -0.916 19.433 -11.285 1.00 71.75 216 GLN A N 1
ATOM 1731 C CA . GLN A 1 216 ? -2.078 19.378 -10.394 1.00 71.75 216 GLN A CA 1
ATOM 1732 C C . GLN A 1 216 ? -1.764 18.641 -9.086 1.00 71.75 216 GLN A C 1
ATOM 1734 O O . GLN A 1 216 ? -2.650 18.444 -8.265 1.00 71.75 216 GLN A O 1
ATOM 1739 N N . ALA A 1 217 ? -0.505 18.250 -8.860 1.00 68.31 217 ALA A N 1
ATOM 1740 C CA . ALA A 1 217 ? -0.110 17.413 -7.727 1.00 68.31 217 ALA A CA 1
ATOM 1741 C C . ALA A 1 217 ? -0.354 18.066 -6.350 1.00 68.31 217 ALA A C 1
ATOM 1743 O O . ALA A 1 217 ? -0.436 17.362 -5.348 1.00 68.31 217 ALA A O 1
ATOM 1744 N N . TYR A 1 218 ? -0.484 19.397 -6.296 1.00 69.81 218 TYR A N 1
ATOM 1745 C CA . TYR A 1 218 ? -0.823 20.148 -5.082 1.00 69.81 218 TYR A CA 1
ATOM 1746 C C . TYR A 1 218 ? -2.336 20.209 -4.796 1.00 69.81 218 TYR A C 1
ATOM 1748 O O . TYR A 1 218 ? -2.730 20.663 -3.725 1.00 69.81 218 TYR A O 1
ATOM 1756 N N . GLN A 1 219 ? -3.184 19.766 -5.730 1.00 74.62 219 GLN A N 1
ATOM 1757 C CA . GLN A 1 219 ? -4.640 19.728 -5.578 1.00 74.62 219 GLN A CA 1
ATOM 1758 C C . GLN A 1 219 ? -5.029 18.352 -5.027 1.00 74.62 219 GLN A C 1
ATOM 1760 O O . GLN A 1 219 ? -5.098 17.359 -5.755 1.00 74.62 219 GLN A O 1
ATOM 1765 N N . LEU A 1 220 ? -5.172 18.271 -3.701 1.00 63.97 220 LEU A N 1
ATOM 1766 C CA . LEU A 1 220 ? -5.393 17.008 -2.987 1.00 63.97 220 LEU A CA 1
ATOM 1767 C C . LEU A 1 220 ? -6.670 16.293 -3.446 1.00 63.97 220 LEU A C 1
ATOM 1769 O O . LEU A 1 220 ? -6.659 15.080 -3.622 1.00 63.97 220 LEU A O 1
ATOM 1773 N N . ASP A 1 221 ? -7.737 17.039 -3.699 1.00 70.81 221 ASP A N 1
ATOM 1774 C CA . ASP A 1 221 ? -9.008 16.568 -4.255 1.00 70.81 221 ASP A CA 1
ATOM 1775 C C . ASP A 1 221 ? -8.838 15.866 -5.614 1.00 70.81 221 ASP A C 1
ATOM 1777 O O . ASP A 1 221 ? -9.406 14.794 -5.845 1.00 70.81 221 ASP A O 1
ATOM 1781 N N . ILE A 1 222 ? -7.977 16.397 -6.487 1.00 68.44 222 ILE A N 1
ATOM 1782 C CA . ILE A 1 222 ? -7.615 15.742 -7.751 1.00 68.44 222 ILE A CA 1
ATOM 1783 C C . ILE A 1 222 ? -6.819 14.463 -7.482 1.00 68.44 222 ILE A C 1
ATOM 1785 O O . ILE A 1 222 ? -7.099 13.422 -8.074 1.00 68.44 222 ILE A O 1
ATOM 1789 N N . CYS A 1 223 ? -5.851 14.502 -6.566 1.00 64.25 223 CYS A N 1
ATOM 1790 C CA . CYS A 1 223 ? -5.048 13.330 -6.211 1.00 64.25 223 CYS A CA 1
ATOM 1791 C C . CYS A 1 223 ? -5.887 12.175 -5.638 1.00 64.25 223 CYS A C 1
ATOM 1793 O O . CYS A 1 223 ? -5.578 11.018 -5.924 1.00 64.25 223 CYS A O 1
ATOM 1795 N N . PHE A 1 224 ? -6.936 12.477 -4.865 1.00 59.84 224 PHE A N 1
ATOM 1796 C CA . PHE A 1 224 ? -7.857 11.483 -4.303 1.00 59.84 224 PHE A CA 1
ATOM 1797 C C . PHE A 1 224 ? -8.888 10.964 -5.314 1.00 59.84 224 PHE A C 1
ATOM 1799 O O . PHE A 1 224 ? -9.265 9.798 -5.241 1.00 59.84 224 PHE A O 1
ATOM 1806 N N . SER A 1 225 ? -9.329 11.797 -6.263 1.00 64.81 225 SER A N 1
ATOM 1807 C CA . SER A 1 225 ? -10.327 11.419 -7.280 1.00 64.81 225 SER A CA 1
ATOM 1808 C C . SER A 1 225 ? -9.734 10.735 -8.515 1.00 64.81 225 SER A C 1
ATOM 1810 O O . SER A 1 225 ? -10.459 10.129 -9.308 1.00 64.81 225 SER A O 1
ATOM 1812 N N . CYS A 1 226 ? -8.417 10.811 -8.708 1.00 68.06 226 CYS A N 1
ATOM 1813 C CA . CYS A 1 226 ? -7.770 10.182 -9.846 1.00 68.06 226 CYS A CA 1
ATOM 1814 C C . CYS A 1 226 ? -7.871 8.651 -9.795 1.00 68.06 226 CYS A C 1
ATOM 1816 O O . CYS A 1 226 ? -7.517 8.005 -8.809 1.00 68.06 226 CYS A O 1
ATOM 1818 N N . HIS A 1 227 ? -8.264 8.064 -10.928 1.00 66.38 227 HIS A N 1
ATOM 1819 C CA . HIS A 1 227 ? -8.312 6.616 -11.088 1.00 66.38 227 HIS A CA 1
ATOM 1820 C C . HIS A 1 227 ? -6.933 5.981 -10.853 1.00 66.38 227 HIS A C 1
ATOM 1822 O O . HIS A 1 227 ? -5.951 6.311 -11.539 1.00 66.38 227 HIS A O 1
ATOM 1828 N N . TYR A 1 228 ? -6.895 5.060 -9.890 1.00 68.00 228 TYR A N 1
ATOM 1829 C CA . TYR A 1 228 ? -5.711 4.308 -9.505 1.00 68.00 228 TYR A CA 1
ATOM 1830 C C . TYR A 1 228 ? -5.456 3.156 -10.479 1.00 68.00 228 TYR A C 1
ATOM 1832 O O . TYR A 1 228 ? -6.315 2.300 -10.661 1.00 68.00 228 TYR A O 1
ATOM 1840 N N . LEU A 1 229 ? -4.257 3.099 -11.067 1.00 63.28 229 LEU A N 1
ATOM 1841 C CA . LEU A 1 229 ? -3.867 1.979 -11.930 1.00 63.28 229 LEU A CA 1
ATOM 1842 C C . LEU A 1 229 ? -3.337 0.809 -11.103 1.00 63.28 229 LEU A C 1
ATOM 1844 O O . LEU A 1 229 ? -2.306 0.949 -10.423 1.00 63.28 229 LEU A O 1
ATOM 1848 N N . SER A 1 230 ? -3.975 -0.354 -11.243 1.00 64.19 230 SER A N 1
ATOM 1849 C CA . SER A 1 230 ? -3.495 -1.606 -10.658 1.00 64.19 230 SER A CA 1
ATOM 1850 C C . SER A 1 230 ? -2.185 -2.067 -11.311 1.00 64.19 230 SER A C 1
ATOM 1852 O O . SER A 1 230 ? -1.747 -1.547 -12.342 1.00 64.19 230 SER A O 1
ATOM 1854 N N . LEU A 1 231 ? -1.530 -3.070 -10.716 1.00 63.06 231 LEU A N 1
ATOM 1855 C CA . LEU A 1 231 ? -0.336 -3.675 -11.312 1.00 63.06 231 LEU A CA 1
ATOM 1856 C C . LEU A 1 231 ? -0.664 -4.294 -12.673 1.00 63.06 231 LEU A C 1
ATOM 1858 O O . LEU A 1 231 ? 0.103 -4.136 -13.618 1.00 63.06 231 LEU A O 1
ATOM 1862 N N . SER A 1 232 ? -1.814 -4.962 -12.771 1.00 66.62 232 SER A N 1
ATOM 1863 C CA . SER A 1 232 ? -2.247 -5.618 -14.002 1.00 66.62 232 SER A CA 1
ATOM 1864 C C . SER A 1 232 ? -2.482 -4.603 -15.119 1.00 66.62 232 SER A C 1
ATOM 1866 O O . SER A 1 232 ? -1.965 -4.787 -16.219 1.00 66.62 232 SER A O 1
ATOM 1868 N N . ASP A 1 233 ? -3.135 -3.475 -14.824 1.00 71.44 233 ASP A N 1
ATOM 1869 C CA . ASP A 1 233 ? -3.360 -2.417 -15.821 1.00 71.44 233 ASP A CA 1
ATOM 1870 C C . ASP A 1 233 ? -2.030 -1.907 -16.390 1.00 71.44 233 ASP A C 1
ATOM 1872 O O . ASP A 1 233 ? -1.858 -1.749 -17.599 1.00 71.44 233 ASP A O 1
ATOM 1876 N N . ARG A 1 234 ? -1.029 -1.732 -15.522 1.00 70.81 234 ARG A N 1
ATOM 1877 C CA . ARG A 1 234 ? 0.314 -1.292 -15.923 1.00 70.81 234 ARG A CA 1
ATOM 1878 C C . ARG A 1 234 ? 1.064 -2.342 -16.730 1.00 70.81 234 ARG A C 1
ATOM 1880 O O . ARG A 1 234 ? 1.751 -1.981 -17.685 1.00 70.81 234 ARG A O 1
ATOM 1887 N N . GLN A 1 235 ? 0.936 -3.622 -16.368 1.00 72.62 235 GLN A N 1
ATOM 1888 C CA . GLN A 1 235 ? 1.488 -4.732 -17.150 1.00 72.62 235 GLN A CA 1
ATOM 1889 C C . GLN A 1 235 ? 0.967 -4.676 -18.579 1.00 72.62 235 GLN A C 1
ATOM 1891 O O . GLN A 1 235 ? 1.760 -4.720 -19.517 1.00 72.62 235 GLN A O 1
ATOM 1896 N N . GLN A 1 236 ? -0.346 -4.515 -18.746 1.00 77.69 236 GLN A N 1
ATOM 1897 C CA . GLN A 1 236 ? -0.956 -4.460 -20.070 1.00 77.69 236 GLN A CA 1
ATOM 1898 C C . GLN A 1 236 ? -0.447 -3.269 -20.884 1.00 77.69 236 GLN A C 1
ATOM 1900 O O . GLN A 1 236 ? -0.067 -3.437 -22.042 1.00 77.69 236 GLN A O 1
ATOM 1905 N N . ILE A 1 237 ? -0.324 -2.091 -20.264 1.00 79.50 237 ILE A N 1
ATOM 1906 C CA . ILE A 1 237 ? 0.228 -0.897 -20.921 1.00 79.50 237 ILE A CA 1
ATOM 1907 C C . ILE A 1 237 ? 1.665 -1.137 -21.413 1.00 79.50 237 ILE A C 1
ATOM 1909 O O . ILE A 1 237 ? 2.016 -0.779 -22.541 1.00 79.50 237 ILE A O 1
ATOM 1913 N N . VAL A 1 238 ? 2.516 -1.765 -20.598 1.00 78.88 238 VAL A N 1
ATOM 1914 C CA . VAL A 1 238 ? 3.911 -2.061 -20.971 1.00 78.88 238 VAL A CA 1
ATOM 1915 C C . VAL A 1 238 ? 3.965 -3.111 -22.074 1.00 78.88 238 VAL A C 1
ATOM 1917 O O . VAL A 1 238 ? 4.710 -2.944 -23.035 1.00 78.88 238 VAL A O 1
ATOM 1920 N N . LEU A 1 239 ? 3.162 -4.170 -21.974 1.00 82.69 239 LEU A N 1
ATOM 1921 C CA . LEU A 1 239 ? 3.166 -5.298 -22.907 1.00 82.69 239 LEU A CA 1
ATOM 1922 C C . LEU A 1 239 ? 2.458 -5.042 -24.237 1.00 82.69 239 LEU A C 1
ATOM 1924 O O . LEU A 1 239 ? 2.602 -5.859 -25.152 1.00 82.69 239 LEU A O 1
ATOM 1928 N N . ALA A 1 240 ? 1.714 -3.943 -24.362 1.00 86.06 240 ALA A N 1
ATOM 1929 C CA . ALA A 1 240 ? 0.942 -3.640 -25.563 1.00 86.06 240 ALA A CA 1
ATOM 1930 C C . ALA A 1 240 ? 1.805 -3.686 -26.839 1.00 86.06 240 ALA A C 1
ATOM 1932 O O . ALA A 1 240 ? 1.400 -4.249 -27.858 1.00 86.06 240 ALA A O 1
ATOM 1933 N N . GLY A 1 241 ? 3.041 -3.180 -26.776 1.00 86.56 241 GLY A N 1
ATOM 1934 C CA . GLY A 1 241 ? 3.958 -3.177 -27.912 1.00 86.56 241 GLY A CA 1
ATOM 1935 C C . GLY A 1 241 ? 5.056 -4.256 -27.880 1.00 86.56 241 GLY A C 1
ATOM 1936 O O . GLY A 1 241 ? 5.300 -4.923 -26.866 1.00 86.56 241 GLY A O 1
ATOM 1937 N N . PRO A 1 242 ? 5.707 -4.499 -29.030 1.00 87.38 242 PRO A N 1
ATOM 1938 C CA . PRO A 1 242 ? 6.705 -5.552 -29.202 1.00 87.38 242 PRO A CA 1
ATOM 1939 C C . PRO A 1 242 ? 7.987 -5.325 -28.390 1.00 87.38 242 PRO A C 1
ATOM 1941 O O . PRO A 1 242 ? 8.575 -6.293 -27.904 1.00 87.38 242 PRO A O 1
ATOM 1944 N N . LEU A 1 243 ? 8.438 -4.078 -28.228 1.00 88.19 243 LEU A N 1
ATOM 1945 C CA . LEU A 1 243 ? 9.646 -3.766 -27.463 1.00 88.19 243 LEU A CA 1
ATOM 1946 C C . LEU A 1 243 ? 9.385 -3.822 -25.968 1.00 88.19 243 LEU A C 1
ATOM 1948 O O . LEU A 1 243 ? 10.231 -4.330 -25.236 1.00 88.19 243 LEU A O 1
ATOM 1952 N N . GLY A 1 244 ? 8.202 -3.392 -25.525 1.00 83.19 244 GLY A N 1
ATOM 1953 C CA . GLY A 1 244 ? 7.778 -3.574 -24.141 1.00 83.19 244 GLY A CA 1
ATOM 1954 C C . GLY A 1 244 ? 7.775 -5.050 -23.737 1.00 83.19 244 GLY A C 1
ATOM 1955 O O . GLY A 1 244 ? 8.366 -5.404 -22.719 1.00 83.19 244 GLY A O 1
ATOM 1956 N N . ARG A 1 245 ? 7.244 -5.937 -24.593 1.00 82.25 245 ARG A N 1
ATOM 1957 C CA . ARG A 1 245 ? 7.328 -7.402 -24.424 1.00 82.25 245 ARG A CA 1
ATOM 1958 C C . ARG A 1 245 ? 8.769 -7.910 -24.387 1.00 82.25 245 ARG A C 1
ATOM 1960 O O . ARG A 1 245 ? 9.179 -8.544 -23.416 1.00 82.25 245 ARG A O 1
ATOM 1967 N N . LYS A 1 246 ? 9.549 -7.617 -25.432 1.00 83.81 246 LYS A N 1
ATOM 1968 C CA . LYS A 1 246 ? 10.926 -8.110 -25.587 1.00 83.81 246 LYS A CA 1
ATOM 1969 C C . LYS A 1 246 ? 11.828 -7.677 -24.430 1.00 83.81 246 LYS A C 1
ATOM 1971 O O . LYS A 1 246 ? 12.509 -8.504 -23.830 1.00 83.81 246 LYS A O 1
ATOM 1976 N N . ASN A 1 247 ? 11.847 -6.384 -24.122 1.00 80.12 247 ASN A N 1
ATOM 1977 C CA . ASN A 1 247 ? 12.791 -5.823 -23.158 1.00 80.12 247 ASN A CA 1
ATOM 1978 C C . ASN A 1 247 ? 12.439 -6.214 -21.728 1.00 80.12 247 ASN A C 1
ATOM 1980 O O . ASN A 1 247 ? 13.321 -6.313 -20.876 1.00 80.12 247 ASN A O 1
ATOM 1984 N N . SER A 1 248 ? 11.169 -6.502 -21.479 1.00 74.06 248 SER A N 1
ATOM 1985 C CA . SER A 1 248 ? 10.754 -7.030 -20.196 1.00 74.06 248 SER A CA 1
ATOM 1986 C C . SER A 1 248 ? 11.098 -8.502 -19.995 1.00 74.06 248 SER A C 1
ATOM 1988 O O . SER A 1 248 ? 11.515 -8.864 -18.899 1.00 74.06 248 SER A O 1
ATOM 1990 N N . LEU A 1 249 ? 11.012 -9.336 -21.042 1.00 72.94 249 LEU A N 1
ATOM 1991 C CA . LEU A 1 249 ? 11.562 -10.700 -21.007 1.00 72.94 249 LEU A CA 1
ATOM 1992 C C . LEU A 1 249 ? 13.075 -10.679 -20.745 1.00 72.94 249 LEU A C 1
ATOM 1994 O O . LEU A 1 249 ? 13.582 -11.489 -19.976 1.00 72.94 249 LEU A O 1
ATOM 1998 N N . ALA A 1 250 ? 13.779 -9.692 -21.306 1.00 71.75 250 ALA A N 1
ATOM 1999 C CA . ALA A 1 250 ? 15.194 -9.434 -21.034 1.00 71.75 250 ALA A CA 1
ATOM 2000 C C . ALA A 1 250 ? 15.462 -8.804 -19.649 1.00 71.75 250 ALA A C 1
ATOM 2002 O O . ALA A 1 250 ? 16.576 -8.364 -19.373 1.00 71.75 250 ALA A O 1
ATOM 2003 N N . LYS A 1 251 ? 14.443 -8.718 -18.785 1.00 66.88 251 LYS A N 1
ATOM 2004 C CA . LYS A 1 251 ? 14.502 -8.150 -17.434 1.00 66.88 251 LYS A CA 1
ATOM 2005 C C . LYS A 1 251 ? 15.019 -6.705 -17.371 1.00 66.88 251 LYS A C 1
ATOM 2007 O O . LYS A 1 251 ? 15.458 -6.260 -16.311 1.00 66.88 251 LYS A O 1
ATOM 2012 N N . SER A 1 252 ? 14.896 -5.927 -18.449 1.00 69.75 252 SER A N 1
ATOM 2013 C CA . SER A 1 252 ? 15.327 -4.525 -18.465 1.00 69.75 252 SER A CA 1
ATOM 2014 C C . SER A 1 252 ? 14.513 -3.681 -17.474 1.00 69.75 252 SER A C 1
ATOM 2016 O O . SER A 1 252 ? 13.284 -3.642 -17.571 1.00 69.75 252 SER A O 1
ATOM 2018 N N . PRO A 1 253 ? 15.159 -2.938 -16.557 1.00 60.78 253 PRO A N 1
ATOM 2019 C CA . PRO A 1 253 ? 14.458 -2.128 -15.563 1.00 60.78 253 PRO A CA 1
ATOM 2020 C C . PRO A 1 253 ? 13.724 -0.932 -16.179 1.00 60.78 253 PRO A C 1
ATOM 2022 O O . PRO A 1 253 ? 12.848 -0.343 -15.556 1.00 60.78 253 PRO A O 1
ATOM 2025 N N . LYS A 1 254 ? 14.102 -0.531 -17.396 1.00 72.56 254 LYS A N 1
ATOM 2026 C CA . LYS A 1 254 ? 13.500 0.589 -18.123 1.00 72.56 254 LYS A CA 1
ATOM 2027 C C . LYS A 1 254 ? 13.297 0.150 -19.574 1.00 72.56 254 LYS A C 1
ATOM 2029 O O . LYS A 1 254 ? 14.144 0.465 -20.414 1.00 72.56 254 LYS A O 1
ATOM 2034 N N . PRO A 1 255 ? 12.213 -0.590 -19.878 1.00 74.31 255 PRO A N 1
ATOM 2035 C CA . PRO A 1 255 ? 12.038 -1.266 -21.165 1.00 74.31 255 PRO A CA 1
ATOM 2036 C C . PRO A 1 255 ? 12.006 -0.313 -22.367 1.00 74.31 255 PRO A C 1
ATOM 2038 O O . PRO A 1 255 ? 12.298 -0.739 -23.478 1.00 74.31 255 PRO A O 1
ATOM 2041 N N . PHE A 1 256 ? 11.734 0.977 -22.157 1.00 82.50 256 PHE A N 1
ATOM 2042 C CA . PHE A 1 256 ? 11.687 1.992 -23.217 1.00 82.50 256 PHE A CA 1
ATOM 2043 C C . PHE A 1 256 ? 12.850 2.998 -23.169 1.00 82.50 256 PHE A C 1
ATOM 2045 O O . PHE A 1 256 ? 12.840 4.006 -23.875 1.00 82.50 256 PHE A O 1
ATOM 2052 N N . LYS A 1 257 ? 13.873 2.771 -22.333 1.00 78.19 257 LYS A N 1
ATOM 2053 C CA . LYS A 1 257 ? 15.013 3.693 -22.221 1.00 78.19 257 LYS A CA 1
ATOM 2054 C C . LYS A 1 257 ? 15.957 3.538 -23.413 1.00 78.19 257 LYS A C 1
ATOM 2056 O O . LYS A 1 257 ? 16.364 2.430 -23.738 1.00 78.19 257 LYS A O 1
ATOM 2061 N N . LYS A 1 258 ? 16.389 4.674 -23.981 1.00 82.06 258 LYS A N 1
ATOM 2062 C CA . LYS A 1 258 ? 17.385 4.759 -25.071 1.00 82.06 258 LYS A CA 1
ATOM 2063 C C . LYS A 1 258 ? 16.986 4.013 -26.358 1.00 82.06 258 LYS A C 1
ATOM 2065 O O . LYS A 1 258 ? 17.870 3.629 -27.120 1.00 82.06 258 LYS A O 1
ATOM 2070 N N . LEU A 1 259 ? 15.690 3.865 -26.636 1.00 87.50 259 LEU A N 1
ATOM 2071 C CA . LEU A 1 259 ? 15.244 3.318 -27.918 1.00 87.50 259 LEU A CA 1
ATOM 2072 C C . LEU A 1 259 ? 15.768 4.165 -29.091 1.00 87.50 259 LEU A C 1
ATOM 2074 O O . LEU A 1 259 ? 15.873 5.397 -29.014 1.00 87.50 259 LEU A O 1
ATOM 2078 N N . LYS A 1 260 ? 16.132 3.495 -30.183 1.00 92.50 260 LYS A N 1
ATOM 2079 C CA . LYS A 1 260 ? 16.445 4.128 -31.469 1.00 92.50 260 LYS A CA 1
ATOM 2080 C C . LYS A 1 260 ? 15.159 4.642 -32.126 1.00 92.50 260 LYS A C 1
ATOM 2082 O O . LYS A 1 260 ? 14.059 4.239 -31.761 1.00 92.50 260 LYS A O 1
ATOM 2087 N N . LYS A 1 261 ? 15.287 5.534 -33.114 1.00 92.69 261 LYS A N 1
ATOM 2088 C CA . LYS A 1 261 ? 14.127 6.081 -33.843 1.00 92.69 261 LYS A CA 1
ATOM 2089 C C . LYS A 1 261 ? 13.271 4.960 -34.450 1.00 92.69 261 LYS A C 1
ATOM 2091 O O . LYS A 1 261 ? 12.075 4.924 -34.196 1.00 92.69 261 LYS A O 1
ATOM 2096 N N . ASP A 1 262 ? 13.886 4.000 -35.134 1.00 93.62 262 ASP A N 1
ATOM 2097 C CA . ASP A 1 262 ? 13.163 2.883 -35.768 1.00 93.62 262 ASP A CA 1
ATOM 2098 C C . ASP A 1 262 ? 12.465 1.974 -34.747 1.00 93.62 262 ASP A C 1
ATOM 2100 O O . ASP A 1 262 ? 11.379 1.450 -34.990 1.00 93.62 262 ASP A O 1
ATOM 2104 N N . GLU A 1 263 ? 13.064 1.824 -33.566 1.00 93.38 263 GLU A N 1
ATOM 2105 C CA . GLU A 1 263 ? 12.483 1.093 -32.442 1.00 93.38 263 GLU A CA 1
ATOM 2106 C C . GLU A 1 263 ? 11.245 1.809 -31.886 1.00 93.38 263 GLU A C 1
ATOM 2108 O O . GLU A 1 263 ? 10.214 1.172 -31.673 1.00 93.38 263 GLU A O 1
ATOM 2113 N N . LEU A 1 264 ? 11.308 3.134 -31.721 1.00 91.38 264 LEU A N 1
ATOM 2114 C CA . LEU A 1 264 ? 10.157 3.950 -31.322 1.00 91.38 264 LEU A CA 1
ATOM 2115 C C . LEU A 1 264 ? 9.031 3.877 -32.357 1.00 91.38 264 LEU A C 1
ATOM 2117 O O . LEU A 1 264 ? 7.876 3.701 -31.982 1.00 91.38 264 LEU A O 1
ATOM 2121 N N . ILE A 1 265 ? 9.365 3.959 -33.648 1.00 93.12 265 ILE A N 1
ATOM 2122 C CA . ILE A 1 265 ? 8.400 3.822 -34.747 1.00 93.12 265 ILE A CA 1
ATOM 2123 C C . ILE A 1 265 ? 7.713 2.458 -34.672 1.00 93.12 265 ILE A C 1
ATOM 2125 O O . ILE A 1 265 ? 6.489 2.376 -34.726 1.00 93.12 265 ILE A O 1
ATOM 2129 N N . ARG A 1 266 ? 8.483 1.378 -34.507 1.00 94.00 266 ARG A N 1
ATOM 2130 C CA . ARG A 1 266 ? 7.945 0.017 -34.398 1.00 94.00 266 ARG A CA 1
ATOM 2131 C C . ARG A 1 266 ? 7.018 -0.147 -33.192 1.00 94.00 266 ARG A C 1
ATOM 2133 O O . ARG A 1 266 ? 5.963 -0.763 -33.322 1.00 94.00 266 ARG A O 1
ATOM 2140 N N . GLU A 1 267 ? 7.409 0.383 -32.036 1.00 93.12 267 GLU A N 1
ATOM 2141 C CA . GLU A 1 267 ? 6.615 0.314 -30.807 1.00 93.12 267 GLU A CA 1
ATOM 2142 C C . GLU A 1 267 ? 5.310 1.109 -30.934 1.00 93.12 267 GLU A C 1
ATOM 2144 O O . GLU A 1 267 ? 4.238 0.581 -30.646 1.00 93.12 267 GLU A O 1
ATOM 2149 N N . LEU A 1 268 ? 5.384 2.349 -31.424 1.00 91.94 268 LEU A N 1
ATOM 2150 C CA . LEU A 1 268 ? 4.227 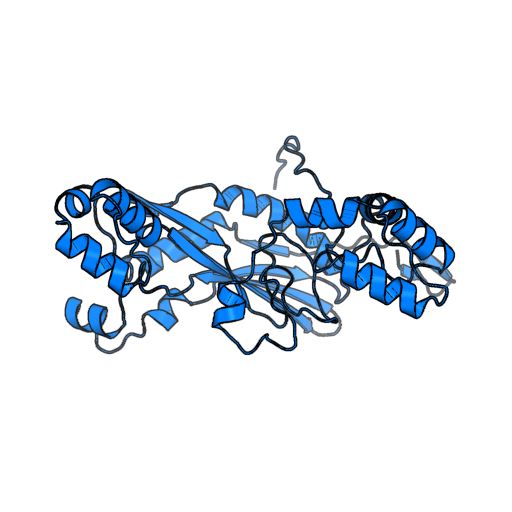3.228 -31.587 1.00 91.94 268 LEU A CA 1
ATOM 2151 C C . LEU A 1 268 ? 3.261 2.751 -32.673 1.00 91.94 268 LEU A C 1
ATOM 2153 O O . LEU A 1 268 ? 2.051 2.878 -32.498 1.00 91.94 268 LEU A O 1
ATOM 2157 N N . ASN A 1 269 ? 3.769 2.172 -33.765 1.00 92.44 269 ASN A N 1
ATOM 2158 C CA . ASN A 1 269 ? 2.927 1.569 -34.799 1.00 92.44 269 ASN A CA 1
ATOM 2159 C C . ASN A 1 269 ? 2.120 0.397 -34.242 1.00 92.44 269 ASN A C 1
ATOM 2161 O O . ASN A 1 269 ? 0.917 0.322 -34.464 1.00 92.44 269 ASN A O 1
ATOM 2165 N N . ALA A 1 270 ? 2.755 -0.487 -33.467 1.00 90.88 270 ALA A N 1
ATOM 2166 C CA . ALA A 1 270 ? 2.060 -1.611 -32.841 1.00 90.88 270 ALA A CA 1
ATOM 2167 C C . ALA A 1 270 ? 1.008 -1.166 -31.811 1.00 90.88 270 ALA A C 1
ATOM 2169 O O . ALA A 1 270 ? 0.030 -1.874 -31.592 1.00 90.88 270 ALA A O 1
ATOM 2170 N N . ARG A 1 271 ? 1.206 0.006 -31.197 1.00 90.06 271 ARG A N 1
ATOM 2171 C CA . ARG A 1 271 ? 0.264 0.645 -30.266 1.00 90.06 271 ARG A CA 1
ATOM 2172 C C . ARG A 1 271 ? -0.821 1.476 -30.965 1.00 90.06 271 ARG A C 1
ATOM 2174 O O . ARG A 1 271 ? -1.704 1.988 -30.293 1.00 90.06 271 ARG A O 1
ATOM 2181 N N . GLY A 1 272 ? -0.758 1.641 -32.291 1.00 89.69 272 GLY A N 1
ATOM 2182 C CA . GLY A 1 272 ? -1.709 2.456 -33.059 1.00 89.69 272 GLY A CA 1
ATOM 2183 C C . GLY A 1 272 ? -1.556 3.973 -32.875 1.00 89.69 272 GLY A C 1
ATOM 2184 O O . GLY A 1 272 ? -2.423 4.727 -33.304 1.00 89.69 272 GLY A O 1
ATOM 2185 N N . ASN A 1 273 ? -0.454 4.428 -32.270 1.00 84.81 273 ASN A N 1
ATOM 2186 C CA . ASN A 1 273 ? -0.237 5.823 -31.868 1.00 84.81 273 ASN A CA 1
ATOM 2187 C C . ASN A 1 273 ? 0.955 6.484 -32.574 1.00 84.81 273 ASN A C 1
ATOM 2189 O O . ASN A 1 273 ? 1.448 7.522 -32.142 1.00 84.81 273 ASN A O 1
ATOM 2193 N N . TYR A 1 274 ? 1.431 5.911 -33.678 1.00 87.06 274 TYR A N 1
ATOM 2194 C CA . TYR A 1 274 ? 2.513 6.504 -34.458 1.00 87.06 274 TYR A CA 1
ATOM 2195 C C . TYR A 1 274 ? 2.080 7.811 -35.136 1.00 87.06 274 TYR A C 1
ATOM 2197 O O . TYR A 1 274 ? 1.227 7.817 -36.023 1.00 87.06 274 TYR A O 1
ATOM 2205 N N . LYS A 1 275 ? 2.698 8.923 -34.721 1.00 83.31 275 LYS A N 1
ATOM 2206 C CA . LYS A 1 275 ? 2.589 10.242 -35.357 1.00 83.31 275 LYS A CA 1
ATOM 2207 C C . LYS A 1 275 ? 3.933 10.966 -35.251 1.00 83.31 275 LYS A C 1
ATOM 2209 O O . LYS A 1 275 ? 4.577 10.917 -34.210 1.00 83.31 275 LYS A O 1
ATOM 2214 N N . GLY A 1 276 ? 4.343 11.663 -36.305 1.00 85.19 276 GLY A N 1
ATOM 2215 C CA . GLY A 1 276 ? 5.582 12.445 -36.315 1.00 85.19 276 GLY A CA 1
ATOM 2216 C C . GLY A 1 276 ? 6.812 11.686 -36.817 1.00 85.19 276 GLY A C 1
ATOM 2217 O O . GLY A 1 276 ? 6.763 10.504 -37.157 1.00 85.19 276 GLY A O 1
ATOM 2218 N N . ASP A 1 277 ? 7.926 12.410 -36.894 1.00 85.25 277 ASP A N 1
ATOM 2219 C CA . ASP A 1 277 ? 9.153 11.929 -37.544 1.00 85.25 277 ASP A CA 1
ATOM 2220 C C . ASP A 1 277 ? 10.411 12.198 -36.705 1.00 85.25 277 ASP A C 1
ATOM 2222 O O . ASP A 1 277 ? 11.416 11.487 -36.799 1.00 85.25 277 ASP A O 1
ATOM 2226 N N . LYS A 1 278 ? 10.387 13.188 -35.808 1.00 91.25 278 LYS A N 1
ATOM 2227 C CA . LYS A 1 278 ? 11.542 13.456 -34.947 1.00 91.25 278 LYS A CA 1
ATOM 2228 C C . LYS A 1 278 ? 11.542 12.504 -33.760 1.00 91.25 278 LYS A C 1
ATOM 2230 O O . LYS A 1 278 ? 10.527 12.311 -33.098 1.00 91.25 278 LYS A O 1
ATOM 2235 N N . LYS A 1 279 ? 12.720 11.979 -33.414 1.00 88.50 279 LYS A N 1
ATOM 2236 C CA . LYS A 1 279 ? 12.900 11.076 -32.265 1.00 88.50 279 LYS A CA 1
ATOM 2237 C C . LYS A 1 279 ? 12.273 11.633 -30.977 1.00 88.50 279 LYS A C 1
ATOM 2239 O O . LYS A 1 279 ? 11.543 10.919 -30.305 1.00 88.50 279 LYS A O 1
ATOM 2244 N N . ASN A 1 280 ? 12.499 12.912 -30.685 1.00 86.06 280 ASN A N 1
ATOM 2245 C CA . ASN A 1 280 ? 11.982 13.557 -29.475 1.00 86.06 280 ASN A CA 1
ATOM 2246 C C . ASN A 1 280 ? 10.444 13.657 -29.457 1.00 86.06 280 ASN A C 1
ATOM 2248 O O . ASN A 1 280 ? 9.850 13.664 -28.384 1.00 86.06 280 ASN A O 1
ATOM 2252 N N . GLU A 1 281 ? 9.792 13.757 -30.620 1.00 86.62 281 GLU A N 1
ATOM 2253 C CA . GLU A 1 281 ? 8.324 13.749 -30.725 1.00 86.62 281 GLU A CA 1
ATOM 2254 C C . GLU A 1 281 ? 7.790 12.343 -30.446 1.00 86.62 281 GLU A C 1
ATOM 2256 O O . GLU A 1 281 ? 6.890 12.178 -29.628 1.00 86.62 281 GLU A O 1
ATOM 2261 N N . LEU A 1 282 ? 8.417 11.324 -31.038 1.00 88.56 282 LEU A N 1
ATOM 2262 C CA . LEU A 1 282 ? 8.072 9.920 -30.810 1.00 88.56 282 LEU A CA 1
ATOM 2263 C C . LEU A 1 282 ? 8.282 9.506 -29.344 1.00 88.56 282 LEU A C 1
ATOM 2265 O O . LEU A 1 282 ? 7.448 8.808 -28.777 1.00 88.56 282 LEU A O 1
ATOM 2269 N N . GLU A 1 283 ? 9.353 9.969 -28.694 1.00 86.12 283 GLU A N 1
ATOM 2270 C CA . GLU A 1 283 ? 9.579 9.740 -27.259 1.00 86.12 283 GLU A CA 1
ATOM 2271 C C . GLU A 1 283 ? 8.484 10.379 -26.393 1.00 86.12 283 GLU A C 1
ATOM 2273 O O . GLU A 1 283 ? 8.051 9.767 -25.417 1.00 86.12 283 GLU A O 1
ATOM 2278 N N . LYS A 1 284 ? 8.001 11.577 -26.753 1.00 82.44 284 LYS A N 1
ATOM 2279 C CA . LYS A 1 284 ? 6.886 12.235 -26.052 1.00 82.44 284 LYS A CA 1
ATOM 2280 C C . LYS A 1 284 ? 5.579 11.478 -26.238 1.00 82.44 284 LYS A C 1
ATOM 2282 O O . LYS A 1 284 ? 4.904 11.215 -25.251 1.00 82.44 284 LYS A O 1
ATOM 2287 N N . ILE A 1 285 ? 5.263 11.076 -27.466 1.00 85.44 285 ILE A N 1
ATOM 2288 C CA . ILE A 1 285 ? 4.047 10.312 -27.766 1.00 85.44 285 ILE A CA 1
ATOM 2289 C C . ILE A 1 285 ? 4.069 8.973 -27.037 1.00 85.44 285 ILE A C 1
ATOM 2291 O O . ILE A 1 285 ? 3.078 8.596 -26.426 1.00 85.44 285 ILE A O 1
ATOM 2295 N N . LEU A 1 286 ? 5.208 8.274 -27.032 1.00 84.69 286 LEU A N 1
ATOM 2296 C CA . LEU A 1 286 ? 5.339 7.029 -26.282 1.00 84.69 286 LEU A CA 1
ATOM 2297 C C . LEU A 1 286 ? 5.206 7.276 -24.773 1.00 84.69 286 LEU A C 1
ATOM 2299 O O . LEU A 1 286 ? 4.557 6.497 -24.088 1.00 84.69 286 LEU A O 1
ATOM 2303 N N . ALA A 1 287 ? 5.763 8.363 -24.235 1.00 78.12 287 ALA A N 1
ATOM 2304 C CA . ALA A 1 287 ? 5.583 8.715 -22.826 1.00 78.12 287 ALA A CA 1
ATOM 2305 C C . ALA A 1 287 ? 4.116 9.043 -22.474 1.00 78.12 287 ALA A C 1
ATOM 2307 O O . ALA A 1 287 ? 3.662 8.704 -21.380 1.00 78.12 287 ALA A O 1
ATOM 2308 N N . GLU A 1 288 ? 3.381 9.674 -23.391 1.00 76.75 288 GLU A N 1
ATOM 2309 C CA . GLU A 1 288 ? 1.954 9.984 -23.261 1.00 76.75 288 GLU A CA 1
ATOM 2310 C C . GLU A 1 288 ? 1.046 8.766 -23.445 1.00 76.75 288 GLU A C 1
ATOM 2312 O O . GLU A 1 288 ? 0.035 8.680 -22.757 1.00 76.75 288 GLU A O 1
ATOM 2317 N N . ASP A 1 289 ? 1.386 7.833 -24.334 1.00 79.50 289 ASP A N 1
ATOM 2318 C CA . ASP A 1 289 ? 0.689 6.553 -24.511 1.00 79.50 289 ASP A CA 1
ATOM 2319 C C . ASP A 1 289 ? 0.883 5.663 -23.290 1.00 79.50 289 ASP A C 1
ATOM 2321 O O . ASP A 1 289 ? -0.063 5.12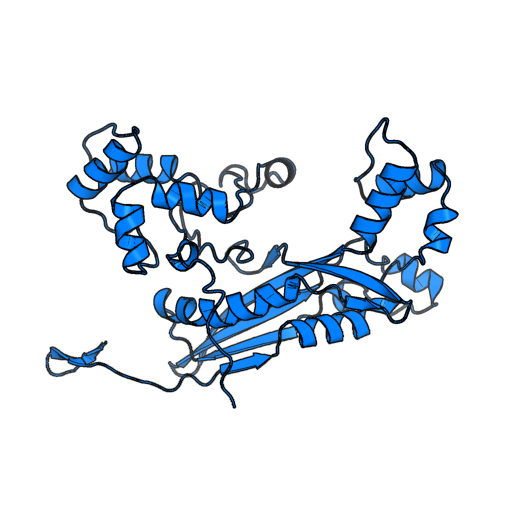0 -22.725 1.00 79.50 289 ASP A O 1
ATOM 2325 N N . LEU A 1 290 ? 2.131 5.590 -22.827 1.00 74.69 290 LEU A N 1
ATOM 2326 C CA . LEU A 1 290 ? 2.463 4.834 -21.642 1.00 74.69 290 LEU A CA 1
ATOM 2327 C C . LEU A 1 290 ? 1.798 5.435 -20.413 1.00 74.69 290 LEU A C 1
ATOM 2329 O O . LEU A 1 290 ? 1.630 4.683 -19.471 1.00 74.69 290 LEU A O 1
ATOM 2333 N N . ARG A 1 291 ? 1.431 6.731 -20.401 1.00 61.41 291 ARG A N 1
ATOM 2334 C CA . ARG A 1 291 ? 0.535 7.380 -19.421 1.00 61.41 291 ARG A CA 1
ATOM 2335 C C . ARG A 1 291 ? 0.572 6.688 -18.042 1.00 61.41 291 ARG A C 1
ATOM 2337 O O . ARG A 1 291 ? -0.431 6.142 -17.598 1.00 61.41 291 ARG A O 1
ATOM 2344 N N . ARG A 1 292 ? 1.746 6.720 -17.372 1.00 54.28 292 ARG A N 1
ATOM 2345 C CA . ARG A 1 292 ? 2.079 6.097 -16.050 1.00 54.28 292 ARG A CA 1
ATOM 2346 C C . ARG A 1 292 ? 2.679 4.662 -16.052 1.00 54.28 292 ARG A C 1
ATOM 2348 O O . ARG A 1 292 ? 3.059 4.163 -15.000 1.00 54.28 292 ARG A O 1
ATOM 2355 N N . GLY A 1 293 ? 2.837 4.012 -17.203 1.00 48.16 293 GLY A N 1
ATOM 2356 C CA . GLY A 1 293 ? 3.407 2.667 -17.409 1.00 48.16 293 GLY A CA 1
ATOM 2357 C C . GLY A 1 293 ? 4.846 2.643 -17.949 1.00 48.16 293 GLY A C 1
ATOM 2358 O O . GLY A 1 293 ? 5.436 1.574 -18.089 1.00 48.16 293 GLY A O 1
ATOM 2359 N N . SER A 1 294 ? 5.449 3.801 -18.235 1.00 46.81 294 SER A N 1
ATOM 2360 C CA . SER A 1 294 ? 6.770 3.905 -18.883 1.00 46.81 294 SER A CA 1
ATOM 2361 C C . SER A 1 294 ? 7.953 3.472 -18.022 1.00 46.81 294 SER A C 1
ATOM 2363 O O . SER A 1 294 ? 9.055 3.256 -18.534 1.00 46.81 294 SER A O 1
ATOM 2365 N N . THR A 1 295 ? 7.727 3.325 -16.722 1.00 49.03 295 THR A N 1
ATOM 2366 C CA . THR A 1 295 ? 8.742 2.948 -15.737 1.00 49.03 295 THR A CA 1
ATOM 2367 C C . THR A 1 295 ? 8.342 1.729 -14.927 1.00 49.03 295 THR A C 1
ATOM 2369 O O . THR A 1 295 ? 8.942 1.484 -13.881 1.00 49.03 295 THR A O 1
ATOM 2372 N N . SER A 1 296 ? 7.368 0.946 -15.403 1.00 47.22 296 SER A N 1
ATOM 2373 C CA . SER A 1 296 ? 7.192 -0.411 -14.905 1.00 47.22 296 SER A CA 1
ATOM 2374 C C . SER A 1 296 ? 8.503 -1.141 -15.153 1.00 47.22 296 SER A C 1
ATOM 2376 O O . SER A 1 296 ? 8.853 -1.514 -16.274 1.00 47.22 296 SER A O 1
ATOM 2378 N N . THR A 1 297 ? 9.279 -1.266 -14.092 1.00 47.84 297 THR A N 1
ATOM 2379 C CA . THR A 1 297 ? 10.404 -2.169 -14.021 1.00 47.84 297 THR A CA 1
ATOM 2380 C C . THR A 1 297 ? 9.913 -3.539 -14.470 1.00 47.84 297 THR A C 1
ATOM 2382 O O . THR A 1 297 ? 8.770 -3.926 -14.208 1.00 47.84 297 THR A O 1
ATOM 2385 N N . SER A 1 298 ? 10.773 -4.256 -15.184 1.00 41.28 298 SER A N 1
ATOM 2386 C CA . SER A 1 298 ? 10.611 -5.647 -15.636 1.00 41.28 298 SER A CA 1
ATOM 2387 C C . SER A 1 298 ? 9.958 -6.600 -14.619 1.00 41.28 298 SER A C 1
ATOM 2389 O O . SER A 1 298 ? 9.382 -7.614 -15.004 1.00 41.28 298 SER A O 1
ATOM 2391 N N . ILE A 1 299 ? 10.002 -6.240 -13.336 1.00 43.75 299 ILE A N 1
ATOM 2392 C CA . ILE A 1 299 ? 9.105 -6.631 -12.237 1.00 43.75 299 ILE A CA 1
ATOM 2393 C C . ILE A 1 299 ? 7.697 -7.034 -12.647 1.00 43.75 299 ILE A C 1
ATOM 2395 O O . ILE A 1 299 ? 7.168 -8.031 -12.168 1.00 43.75 299 ILE A O 1
ATOM 2399 N N . THR A 1 300 ? 7.078 -6.244 -13.518 1.00 46.16 300 THR A N 1
ATOM 2400 C CA . THR A 1 300 ? 5.675 -6.414 -13.880 1.00 46.16 300 THR A CA 1
ATOM 2401 C C . THR A 1 300 ? 5.426 -7.771 -14.540 1.00 46.16 300 THR A C 1
ATOM 2403 O O . THR A 1 300 ? 4.289 -8.167 -14.697 1.00 46.16 300 THR A O 1
ATOM 2406 N N . LEU A 1 301 ? 6.452 -8.514 -14.956 1.00 47.00 301 LEU A N 1
ATOM 2407 C CA . LEU A 1 301 ? 6.281 -9.623 -15.895 1.00 47.00 301 LEU A CA 1
ATOM 2408 C C . LEU A 1 301 ? 6.752 -10.971 -15.372 1.00 47.00 301 LEU A C 1
ATOM 2410 O O . LEU A 1 301 ? 6.719 -11.966 -16.096 1.00 47.00 301 LEU A O 1
ATOM 2414 N N . ARG A 1 302 ? 7.070 -11.033 -14.078 1.00 45.53 302 ARG A N 1
ATOM 2415 C CA . ARG A 1 302 ? 7.079 -12.297 -13.352 1.00 45.53 302 ARG A CA 1
ATOM 2416 C C . ARG A 1 302 ? 5.626 -12.656 -13.036 1.00 45.53 302 ARG A C 1
ATOM 2418 O O . ARG A 1 302 ? 5.011 -12.048 -12.165 1.00 45.53 302 ARG A O 1
ATOM 2425 N N . LYS A 1 303 ? 5.059 -13.663 -13.714 1.00 35.22 303 LYS A N 1
ATOM 2426 C CA . LYS A 1 303 ? 4.004 -14.446 -13.053 1.00 35.22 303 LYS A CA 1
ATOM 2427 C C . LYS A 1 303 ? 4.639 -14.968 -11.759 1.00 35.22 303 LYS A C 1
ATOM 2429 O O . LYS A 1 303 ? 5.741 -15.513 -11.859 1.00 35.22 303 LYS A O 1
ATOM 2434 N N . PRO A 1 304 ? 4.023 -14.802 -10.577 1.00 33.84 304 PRO A N 1
ATOM 2435 C CA . PRO A 1 304 ? 4.493 -15.517 -9.402 1.00 33.84 304 PRO A CA 1
ATOM 2436 C C . PRO A 1 304 ? 4.529 -16.998 -9.778 1.00 33.84 304 PRO A C 1
ATOM 2438 O O . PRO A 1 304 ? 3.519 -17.569 -10.194 1.00 33.84 304 PRO A O 1
ATOM 2441 N N . ASN A 1 305 ? 5.722 -17.587 -9.756 1.00 32.44 305 ASN A N 1
ATOM 2442 C CA . ASN A 1 305 ? 5.887 -19.004 -10.016 1.00 32.44 305 ASN A CA 1
ATOM 2443 C C . ASN A 1 305 ? 5.371 -19.702 -8.755 1.00 32.44 305 ASN A C 1
ATOM 2445 O O . ASN A 1 305 ? 6.074 -19.774 -7.756 1.00 32.44 305 ASN A O 1
ATOM 2449 N N . ILE A 1 306 ? 4.114 -20.144 -8.781 1.00 30.30 306 ILE A N 1
ATOM 2450 C CA . ILE A 1 306 ? 3.429 -20.785 -7.643 1.00 30.30 306 ILE A CA 1
ATOM 2451 C C . ILE A 1 306 ? 4.061 -22.150 -7.284 1.00 30.30 306 ILE A C 1
ATOM 2453 O O . ILE A 1 306 ? 3.693 -22.759 -6.292 1.00 30.30 306 ILE A O 1
ATOM 2457 N N . ASN A 1 307 ? 5.075 -22.607 -8.026 1.00 26.70 307 ASN A N 1
ATOM 2458 C CA . ASN A 1 307 ? 5.731 -23.895 -7.817 1.00 26.70 307 ASN A CA 1
ATOM 2459 C C . ASN A 1 307 ? 7.258 -23.756 -7.729 1.00 26.70 307 ASN A C 1
ATOM 2461 O O . ASN A 1 307 ? 7.962 -24.200 -8.634 1.00 26.70 307 ASN A O 1
ATOM 2465 N N . SER A 1 308 ? 7.792 -23.171 -6.655 1.00 24.12 308 SER A N 1
ATOM 2466 C CA . SER A 1 308 ? 9.186 -23.447 -6.284 1.00 24.12 308 SER A CA 1
ATOM 2467 C C . SER A 1 308 ? 9.251 -23.891 -4.825 1.00 24.12 308 SER A C 1
ATOM 2469 O O . SER A 1 308 ? 8.820 -23.134 -3.955 1.00 24.12 308 SER A O 1
ATOM 2471 N N . PRO A 1 309 ? 9.726 -25.118 -4.553 1.00 25.52 309 PRO A N 1
ATOM 2472 C CA . PRO A 1 309 ? 9.765 -25.673 -3.214 1.00 25.52 309 PRO A CA 1
ATOM 2473 C C . PRO A 1 309 ? 10.798 -24.939 -2.359 1.00 25.52 309 PRO A C 1
ATOM 2475 O O . PRO A 1 309 ? 11.915 -24.656 -2.789 1.00 25.52 309 PRO A O 1
ATOM 2478 N N . ILE A 1 310 ? 10.373 -24.666 -1.131 1.00 30.45 310 ILE A N 1
ATOM 2479 C CA . ILE A 1 310 ? 11.193 -24.325 0.026 1.00 30.45 310 ILE A CA 1
ATOM 2480 C C . ILE A 1 310 ? 12.382 -25.293 0.112 1.00 30.45 310 ILE A C 1
ATOM 2482 O O . ILE A 1 310 ? 12.173 -26.499 0.207 1.00 30.45 310 ILE A O 1
ATOM 2486 N N . HIS A 1 311 ? 13.603 -24.765 0.163 1.00 27.80 311 HIS A N 1
ATOM 2487 C CA . HIS A 1 311 ? 14.741 -25.403 0.831 1.00 27.80 311 HIS A CA 1
ATOM 2488 C C . HIS A 1 311 ? 15.530 -24.293 1.538 1.00 27.80 311 HIS A C 1
ATOM 2490 O O . HIS A 1 311 ? 16.027 -23.376 0.896 1.00 27.80 311 HIS A O 1
ATOM 2496 N N . GLN A 1 312 ? 15.366 -24.204 2.860 1.00 25.11 312 GLN A N 1
ATOM 2497 C CA . GLN A 1 312 ? 16.290 -24.753 3.865 1.00 25.11 312 GLN A CA 1
ATOM 2498 C C . GLN A 1 312 ? 17.562 -23.909 4.001 1.00 25.11 312 GLN A C 1
ATOM 2500 O O . GLN A 1 312 ? 18.530 -24.147 3.286 1.00 25.11 312 GLN A O 1
ATOM 2505 N N . LEU A 1 313 ? 17.526 -22.967 4.949 1.00 25.20 313 LEU A N 1
ATOM 2506 C CA . LEU A 1 313 ? 18.441 -22.829 6.092 1.00 25.20 313 LEU A CA 1
ATOM 2507 C C . LEU A 1 313 ? 17.795 -21.906 7.135 1.00 25.20 313 LEU A C 1
ATOM 2509 O O . LEU A 1 313 ? 17.218 -20.877 6.720 1.00 25.20 313 LEU A O 1
#

pLDDT: mean 75.18, std 17.79, range [24.12, 95.69]

Secondary structure (DSSP, 8-state):
-EE-TTS-EE-------EEEPPHHHHHHHHHHHHGGGB----HHHHTT--HHHHHHHHHHTT---TT--HHHHHHHHHHHHTEEEEEEEEEEEEETTEEEEEEEEEEPP-TTTB--HHHHHHHH---S--HHHHHTPPEEEEEEE--SSHHHHGGGHHHHHHHHHHTTSPEEPTTS-EEEEEEEE--SSS---TT------SSSBS-TTT--BGGGTT-HHHHHHSPPPPHHHHHHHHHTSHHHHHHHHTT-SSTTTT--HHHHHHHHHHTT----SSHHHHHHHHHHHHTT-TT--GGGG----S-------

Organism: Paramuricea clavata (NCBI:txid317549)

Foldseek 3Di:
DDQDPVRDDDDDDDDKDKDFDQPLVVVQVLCVQQVLFWPDDDPVRLVPQDPVNLQVLCVVQVNDDPPDDSVRSSVVLLQQQQEWEKEKEKDWDADPNWIKIWIKMFTADGVSTGPQLVRSCVVPVPNPDGSRCSRGDIDTGMIITFDPDPVRVCVCLVVVVVSLVCQPAFDAHPSGDTHHYHHAWYDDQAIDCNLPQDAPPDDQDHYLFQLDGPVCVPVVVSSVPRHGDHLVNLLCLQCQFDQSVVVLVVQAQQSPPPDDQVRLQRRCVSVVRDDDRDPVVSVVSSVVSSSSNRRRGSSSPDPPPPDDDDDDD